Protein AF-A0A8H7RZM9-F1 (afdb_monomer)

Sequence (183 aa):
MNFEISNQVVDTVFKVLIDGSKQDYIGEKISQLEHSLQAAAQALETSKVFLFYYDYYLYNNVGVTGHERIGAEYLRKLGFSNKVAQLVESHVPVKRYLTGKDHSYYESLSGASKLSLKYQGGPFTSEQVKEFEEDPLFELKVQVRKWDDAAKVVGLEVPDLESYRQMAVNHLMKQDKVATALA

Solvent-accessible surface area (backbone atoms only — not comparable to full-atom values): 10134 Å² total; per-residue (Å²): 89,54,72,68,60,24,43,55,50,48,51,56,54,49,51,55,40,58,59,27,52,81,35,68,36,89,88,45,90,40,26,39,30,57,29,24,32,42,22,25,46,58,29,49,80,74,71,66,47,85,46,71,70,65,87,78,90,80,72,103,50,93,69,59,82,59,48,37,53,52,45,17,51,51,38,43,75,71,45,43,52,71,69,54,19,50,46,51,31,30,54,60,61,39,52,20,36,47,31,42,76,32,65,68,55,47,68,71,45,50,73,69,54,56,55,38,35,58,76,69,67,37,52,32,51,78,67,53,41,53,60,50,65,69,41,95,55,36,68,58,34,48,50,53,42,53,32,50,73,63,26,73,64,72,88,66,87,59,68,57,75,74,77,46,45,66,58,55,30,53,50,31,37,48,42,35,56,52,55,61,74,76,107

Structure (mmCIF, N/CA/C/O backbone):
data_AF-A0A8H7RZM9-F1
#
_entry.id   AF-A0A8H7RZM9-F1
#
loop_
_atom_site.group_PDB
_atom_site.id
_atom_site.type_symbol
_atom_site.label_atom_id
_atom_site.label_alt_id
_atom_site.label_comp_id
_atom_site.label_asym_id
_atom_site.label_entity_id
_atom_site.label_seq_id
_atom_site.pdbx_PDB_ins_code
_atom_site.Cartn_x
_atom_site.Cartn_y
_atom_site.Cartn_z
_atom_site.occupancy
_atom_site.B_iso_or_equiv
_atom_site.auth_seq_id
_atom_site.auth_comp_id
_atom_site.auth_asym_id
_atom_site.auth_atom_id
_atom_site.pdbx_PDB_model_num
ATOM 1 N N . MET A 1 1 ? -3.552 9.436 21.140 1.00 82.94 1 MET A N 1
ATOM 2 C CA . MET A 1 1 ? -4.880 9.100 20.631 1.00 82.94 1 MET A CA 1
ATOM 3 C C . MET A 1 1 ? -5.443 8.013 21.520 1.00 82.94 1 MET A C 1
ATOM 5 O O . MET A 1 1 ? -4.795 7.005 21.794 1.00 82.94 1 MET A O 1
ATOM 9 N N . ASN A 1 2 ? -6.619 8.278 22.077 1.00 88.94 2 ASN A N 1
ATOM 10 C CA . ASN A 1 2 ? -7.379 7.277 22.816 1.00 88.94 2 ASN A CA 1
ATOM 11 C C . ASN A 1 2 ? -8.185 6.413 21.823 1.00 88.94 2 ASN A C 1
ATOM 13 O O . ASN A 1 2 ? -8.139 6.638 20.609 1.00 88.94 2 ASN A O 1
ATOM 17 N N . PHE A 1 3 ? -8.906 5.416 22.334 1.00 91.69 3 PHE A N 1
ATOM 18 C CA . PHE A 1 3 ? -9.708 4.508 21.510 1.00 91.69 3 PHE A CA 1
ATOM 19 C C . PHE A 1 3 ? -10.767 5.244 20.673 1.00 91.69 3 PHE A C 1
ATOM 21 O O . PHE A 1 3 ? -10.941 4.925 19.501 1.00 91.69 3 PHE A O 1
ATOM 28 N N . GLU A 1 4 ? -11.439 6.245 21.241 1.00 94.19 4 GLU A N 1
ATOM 29 C CA . GLU A 1 4 ? -12.512 6.987 20.568 1.00 94.19 4 GLU A CA 1
ATOM 30 C C . GLU A 1 4 ? -11.996 7.789 19.366 1.00 94.19 4 GLU A C 1
ATOM 32 O O . GLU A 1 4 ? -12.488 7.612 18.254 1.00 94.19 4 GLU A O 1
ATOM 37 N N . ILE A 1 5 ? -10.936 8.584 19.551 1.00 93.38 5 ILE A N 1
ATOM 38 C CA . ILE A 1 5 ? -10.330 9.358 18.457 1.00 93.38 5 ILE A CA 1
ATOM 39 C C . ILE A 1 5 ? -9.755 8.411 17.391 1.0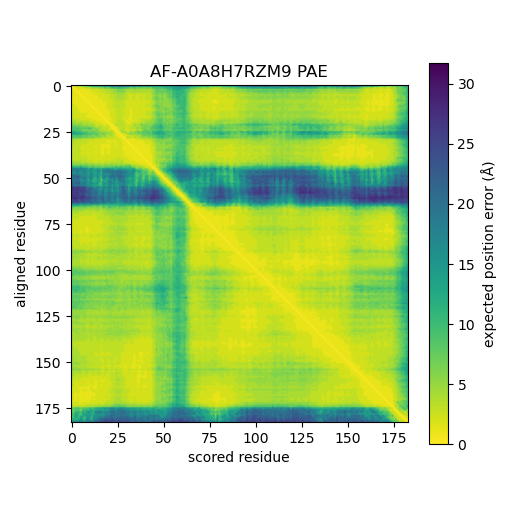0 93.38 5 ILE A C 1
ATOM 41 O O . ILE A 1 5 ? -9.903 8.657 16.197 1.00 93.38 5 ILE A O 1
ATOM 45 N N . SER A 1 6 ? -9.157 7.287 17.805 1.00 92.56 6 SER A N 1
ATOM 46 C CA . SER A 1 6 ? -8.625 6.294 16.861 1.00 92.56 6 SER A CA 1
ATOM 47 C C . SER A 1 6 ? -9.730 5.680 16.001 1.00 92.56 6 SER A C 1
ATOM 49 O O . SER A 1 6 ? -9.526 5.473 14.809 1.00 92.56 6 SER A O 1
ATOM 51 N N . ASN A 1 7 ? -10.914 5.429 16.568 1.00 94.00 7 ASN A N 1
ATOM 52 C CA . ASN A 1 7 ? -12.064 4.960 15.792 1.00 94.00 7 ASN A CA 1
ATOM 53 C C . ASN A 1 7 ? -12.553 6.011 14.796 1.00 94.00 7 ASN A C 1
ATOM 55 O O . ASN A 1 7 ? -12.775 5.665 13.643 1.00 94.00 7 ASN A O 1
ATOM 59 N N . GLN A 1 8 ? -12.636 7.284 15.189 1.00 94.38 8 GLN A N 1
ATOM 60 C CA . GLN A 1 8 ? -13.038 8.367 14.280 1.00 94.38 8 GLN A CA 1
ATOM 61 C C . GLN A 1 8 ? -12.069 8.528 13.096 1.00 94.38 8 GLN A C 1
ATOM 63 O O . GLN A 1 8 ? -12.485 8.774 11.959 1.00 94.38 8 GLN A O 1
ATOM 68 N N . VAL A 1 9 ? -10.765 8.358 13.338 1.00 90.94 9 VAL A N 1
ATOM 69 C CA . VAL A 1 9 ? -9.759 8.325 12.266 1.00 90.94 9 VAL A CA 1
ATOM 70 C C . VAL A 1 9 ? -9.998 7.135 11.338 1.00 90.94 9 VAL A C 1
ATOM 72 O O . VAL A 1 9 ? -9.983 7.302 10.118 1.00 90.94 9 VAL A O 1
ATOM 75 N N . VAL A 1 10 ? -10.261 5.946 11.888 1.00 90.81 10 VAL A N 1
ATOM 76 C CA . VAL A 1 10 ? -10.574 4.758 11.082 1.00 90.81 10 VAL A CA 1
ATOM 77 C C . VAL A 1 10 ? -11.854 4.950 10.271 1.00 90.81 10 VAL A C 1
ATOM 79 O O . VAL A 1 10 ? -11.846 4.637 9.085 1.00 90.81 10 VAL A O 1
ATOM 82 N N . ASP A 1 11 ? -12.901 5.549 10.839 1.00 92.06 11 ASP A N 1
ATOM 83 C CA . ASP A 1 11 ? -14.138 5.875 10.117 1.00 92.06 11 ASP A CA 1
ATOM 84 C C . ASP A 1 11 ? -13.876 6.815 8.940 1.00 92.06 11 ASP A C 1
ATOM 86 O O . ASP A 1 11 ? -14.432 6.638 7.857 1.00 92.06 11 ASP A O 1
ATOM 90 N N . THR A 1 12 ? -12.986 7.793 9.128 1.00 89.50 12 THR A N 1
ATOM 91 C CA . THR A 1 12 ? -12.587 8.719 8.062 1.00 89.50 12 THR A CA 1
ATOM 92 C C . THR A 1 12 ? -11.918 7.972 6.909 1.00 89.50 12 THR A C 1
ATOM 94 O O . THR A 1 12 ? -12.273 8.188 5.752 1.00 89.50 12 THR A O 1
ATOM 97 N N . VAL A 1 13 ? -10.993 7.057 7.212 1.00 85.94 13 VAL A N 1
ATOM 98 C CA . VAL A 1 13 ? -10.309 6.238 6.198 1.00 85.94 13 VAL A CA 1
ATOM 99 C C . VAL A 1 13 ? -11.286 5.276 5.514 1.00 85.94 13 VAL A C 1
ATOM 101 O O . VAL A 1 13 ? -11.316 5.202 4.286 1.00 85.94 13 VAL A O 1
ATOM 104 N N . PHE A 1 14 ? -12.125 4.578 6.283 1.00 89.69 14 PHE A N 1
ATOM 105 C CA . PHE A 1 14 ? -13.117 3.631 5.764 1.00 89.69 14 PHE A CA 1
ATOM 106 C C . PHE A 1 14 ? -14.135 4.310 4.863 1.00 89.69 14 PHE A C 1
ATOM 108 O O . PHE A 1 14 ? -14.473 3.761 3.820 1.00 89.69 14 PHE A O 1
ATOM 115 N N . LYS A 1 15 ? -14.581 5.519 5.209 1.00 88.56 15 LYS A N 1
ATOM 116 C CA . LYS A 1 15 ? -15.501 6.282 4.367 1.00 88.56 15 LYS A CA 1
ATOM 117 C C . LYS A 1 15 ? -14.942 6.493 2.963 1.00 88.56 15 LYS A C 1
ATOM 119 O O . LYS A 1 15 ? -15.669 6.294 1.996 1.00 88.56 15 LYS A O 1
ATOM 124 N N . VAL A 1 16 ? -13.659 6.836 2.844 1.00 81.94 16 VAL A N 1
ATOM 125 C CA . VAL A 1 16 ? -13.043 7.025 1.525 1.00 81.94 16 VAL A CA 1
ATOM 126 C C . VAL A 1 16 ? -13.006 5.720 0.729 1.00 81.94 16 VAL A C 1
ATOM 128 O O . VAL A 1 16 ? -13.305 5.707 -0.461 1.00 81.94 16 VAL A O 1
ATOM 131 N N . LEU A 1 17 ? -12.700 4.604 1.385 1.00 83.56 17 LEU A N 1
ATOM 132 C CA . LEU A 1 17 ? -12.650 3.295 0.730 1.00 83.56 17 LEU A CA 1
ATOM 133 C C . LEU A 1 17 ? -14.031 2.817 0.299 1.00 83.56 17 LEU A C 1
ATOM 135 O O . LEU A 1 17 ? -14.189 2.280 -0.793 1.00 83.56 17 LEU A O 1
ATOM 139 N N . ILE A 1 18 ? -15.042 3.072 1.128 1.00 89.00 18 ILE A N 1
ATOM 140 C CA . ILE A 1 18 ? -16.443 2.832 0.790 1.00 89.00 18 ILE A CA 1
ATOM 141 C C . ILE A 1 18 ? -16.842 3.681 -0.417 1.00 89.00 18 ILE A C 1
ATOM 143 O O . ILE A 1 18 ? -17.508 3.172 -1.313 1.00 89.00 18 ILE A O 1
ATOM 147 N N . ASP A 1 19 ? -16.419 4.942 -0.508 1.00 85.12 19 ASP A N 1
ATOM 148 C CA . ASP A 1 19 ? -16.680 5.759 -1.698 1.00 85.12 19 ASP A CA 1
ATOM 149 C C . ASP A 1 19 ? -15.978 5.206 -2.954 1.00 85.12 19 ASP A C 1
ATOM 151 O O . ASP A 1 19 ? -16.558 5.247 -4.042 1.00 85.12 19 ASP A O 1
ATOM 155 N N . GLY A 1 20 ? -14.807 4.579 -2.798 1.00 79.94 20 GLY A N 1
ATOM 156 C CA . GLY A 1 20 ? -14.113 3.824 -3.850 1.00 79.94 20 GLY A CA 1
ATOM 157 C C . GLY A 1 20 ? -14.867 2.589 -4.371 1.00 79.94 20 GLY A C 1
ATOM 158 O O . GLY A 1 20 ? -14.580 2.126 -5.473 1.00 79.94 20 GLY A O 1
ATOM 159 N N . SER A 1 21 ? -15.877 2.077 -3.655 1.00 86.12 21 SER A N 1
ATOM 160 C CA . SER A 1 21 ? -16.728 0.972 -4.149 1.00 86.12 21 SER A CA 1
ATOM 161 C C . SER A 1 21 ? -17.572 1.349 -5.370 1.00 86.12 21 SER A C 1
ATOM 163 O O . SER A 1 21 ? -18.007 0.483 -6.122 1.00 86.12 21 SER A O 1
ATOM 165 N N . LYS A 1 22 ? -17.807 2.650 -5.578 1.00 84.38 22 LYS A N 1
ATOM 166 C CA . LYS A 1 22 ? -18.639 3.180 -6.669 1.00 84.38 22 LYS A CA 1
ATOM 167 C C . LYS A 1 22 ? -17.846 3.424 -7.952 1.00 84.38 22 LYS A C 1
ATOM 169 O O . LYS A 1 22 ? -18.397 3.977 -8.902 1.00 84.38 22 LYS A O 1
ATOM 174 N N . GLN A 1 23 ? -16.556 3.099 -7.957 1.00 78.12 23 GLN A N 1
ATOM 175 C CA . GLN A 1 23 ? -15.651 3.397 -9.054 1.00 78.12 23 GLN A CA 1
ATOM 176 C C . GLN A 1 23 ? -14.917 2.149 -9.512 1.00 78.12 23 GLN A C 1
ATOM 178 O O . GLN A 1 23 ? -14.386 1.400 -8.690 1.00 78.12 23 GLN A O 1
ATOM 183 N N . ASP A 1 24 ? -14.821 1.995 -10.828 1.00 77.38 24 ASP A N 1
ATOM 184 C CA . ASP A 1 24 ? -13.986 0.973 -11.443 1.00 77.38 24 ASP A CA 1
ATOM 185 C C . ASP A 1 24 ? -12.515 1.200 -11.081 1.00 77.38 24 ASP A C 1
ATOM 187 O O . ASP A 1 24 ? -12.008 2.331 -11.055 1.00 77.38 24 ASP A O 1
ATOM 191 N N . TYR A 1 25 ? -11.796 0.108 -10.851 1.00 74.62 25 TYR A N 1
ATOM 192 C CA . TYR A 1 25 ? -10.354 0.140 -10.697 1.00 74.62 25 TYR A CA 1
ATOM 193 C C . TYR A 1 25 ? -9.687 0.147 -12.082 1.00 74.62 25 TYR A C 1
ATOM 195 O O . TYR A 1 25 ? -9.396 -0.894 -12.654 1.00 74.62 25 TYR A O 1
ATOM 203 N N . ILE A 1 26 ? -9.489 1.343 -12.650 1.00 69.50 26 ILE A N 1
ATOM 204 C CA . ILE A 1 26 ? -8.660 1.633 -13.845 1.00 69.50 26 ILE A CA 1
ATOM 205 C C . ILE A 1 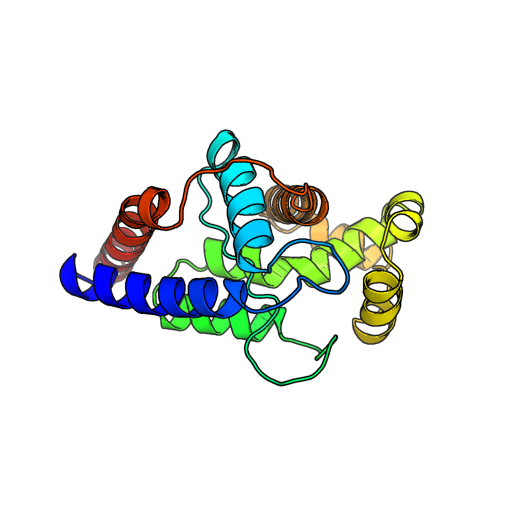26 ? -8.789 0.581 -14.973 1.00 69.50 26 ILE A C 1
ATOM 207 O O . ILE A 1 26 ? -7.805 0.012 -15.449 1.00 69.50 26 ILE A O 1
ATOM 211 N N . GLY A 1 27 ? -10.017 0.329 -15.430 1.00 69.75 27 GLY A N 1
ATOM 212 C CA . GLY A 1 27 ? -10.294 -0.583 -16.549 1.00 69.75 27 GLY A CA 1
ATOM 213 C C . GLY A 1 27 ? -10.311 -2.076 -16.196 1.00 69.75 27 GLY A C 1
ATOM 214 O O . GLY A 1 27 ? -10.557 -2.895 -17.081 1.00 69.75 27 GLY A O 1
ATOM 215 N N . GLU A 1 28 ? -10.097 -2.432 -14.930 1.00 76.12 28 GLU A N 1
ATOM 216 C CA . GLU A 1 28 ? -10.337 -3.772 -14.399 1.00 76.12 28 GLU A CA 1
ATOM 217 C C . GLU A 1 28 ? -11.812 -3.927 -13.986 1.00 76.12 28 GLU A C 1
ATOM 219 O O . GLU A 1 28 ? -12.484 -2.964 -13.620 1.00 76.12 28 GLU A O 1
ATOM 224 N N . LYS A 1 29 ? -12.330 -5.160 -14.014 1.00 87.00 29 LYS A N 1
ATOM 225 C CA . LYS A 1 29 ? -13.736 -5.477 -13.681 1.00 87.00 29 LYS A CA 1
ATOM 226 C C . LYS A 1 29 ? -13.989 -5.629 -12.175 1.00 87.00 29 LYS A C 1
ATOM 228 O O . LYS A 1 29 ? -14.771 -6.487 -11.770 1.00 87.00 29 LYS A O 1
ATOM 233 N N . ILE A 1 30 ? -13.292 -4.843 -11.367 1.00 87.44 30 ILE A N 1
ATOM 234 C CA . ILE A 1 30 ? -13.473 -4.767 -9.918 1.00 87.44 30 ILE A CA 1
ATOM 235 C C . ILE A 1 30 ? -13.449 -3.302 -9.491 1.00 87.44 30 ILE A C 1
ATOM 237 O O . ILE A 1 30 ? -12.853 -2.455 -10.158 1.00 87.44 30 ILE A O 1
ATOM 241 N N . SER A 1 31 ? -14.087 -3.003 -8.371 1.00 89.75 31 SER A N 1
ATOM 242 C CA . SER A 1 31 ? -14.044 -1.691 -7.741 1.00 89.75 31 SER A CA 1
ATOM 243 C C . SER A 1 31 ? -12.711 -1.439 -7.033 1.00 89.75 31 SER A C 1
ATOM 245 O O . SER A 1 31 ? -11.961 -2.362 -6.702 1.00 89.75 31 SER A O 1
ATOM 247 N N . GLN A 1 32 ? -12.426 -0.173 -6.728 1.00 83.50 32 GLN A N 1
ATOM 248 C CA . GLN A 1 32 ? -11.239 0.184 -5.940 1.00 83.50 32 GLN A CA 1
ATOM 249 C C . GLN A 1 32 ? -11.283 -0.389 -4.519 1.00 83.50 32 GLN A C 1
ATOM 251 O O . GLN A 1 32 ? -10.238 -0.708 -3.944 1.00 83.50 32 GLN A O 1
ATOM 256 N N . LEU A 1 33 ? -12.487 -0.539 -3.954 1.00 88.19 33 LEU A N 1
ATOM 257 C CA . LEU A 1 33 ? -12.665 -1.176 -2.653 1.00 88.19 33 LEU A CA 1
ATOM 258 C C . LEU A 1 33 ? -12.292 -2.660 -2.715 1.00 88.19 33 LEU A C 1
ATOM 260 O O . LEU A 1 33 ? -11.512 -3.116 -1.885 1.00 88.19 33 LEU A O 1
ATOM 264 N N . GLU A 1 34 ? -12.805 -3.397 -3.704 1.00 90.56 34 GLU A N 1
ATOM 265 C CA . GLU A 1 34 ? -12.473 -4.816 -3.890 1.00 90.56 34 GLU A CA 1
ATOM 266 C C . GLU A 1 34 ? -10.970 -5.008 -4.078 1.00 90.56 34 GLU A C 1
ATOM 268 O O . GLU A 1 34 ? -10.369 -5.836 -3.399 1.00 90.56 34 GLU A O 1
ATOM 273 N N . HIS A 1 35 ? -10.347 -4.187 -4.922 1.00 88.19 35 HIS A N 1
ATOM 274 C CA . HIS A 1 35 ? -8.901 -4.190 -5.112 1.00 88.19 35 HIS A CA 1
ATOM 275 C C . HIS A 1 35 ? -8.149 -3.981 -3.784 1.00 88.19 35 HIS A C 1
ATOM 277 O O . HIS A 1 35 ? -7.286 -4.776 -3.405 1.00 88.19 35 HIS A O 1
ATOM 283 N N . SER A 1 36 ? -8.529 -2.951 -3.022 1.00 86.75 36 SER A N 1
ATOM 284 C CA . SER A 1 36 ? -7.901 -2.638 -1.735 1.00 86.75 36 SER A CA 1
ATOM 285 C C . SER A 1 36 ? -8.044 -3.780 -0.724 1.00 86.75 36 SER A C 1
ATOM 287 O O . SER A 1 36 ? -7.078 -4.123 -0.044 1.00 86.75 36 SER A O 1
ATOM 289 N N . LEU A 1 37 ? -9.228 -4.396 -0.637 1.00 90.06 37 LEU A N 1
ATOM 290 C CA . LEU A 1 37 ? -9.485 -5.517 0.270 1.00 90.06 37 LEU A CA 1
ATOM 291 C C . LEU A 1 37 ? -8.712 -6.774 -0.145 1.00 90.06 37 LEU A C 1
ATOM 293 O O . LEU A 1 37 ? -8.161 -7.460 0.713 1.00 90.06 37 LEU A O 1
ATOM 297 N N . GLN A 1 38 ? -8.591 -7.052 -1.445 1.00 91.31 38 GLN A N 1
ATOM 298 C CA . GLN A 1 38 ? -7.792 -8.174 -1.944 1.00 91.31 38 GLN A CA 1
ATOM 299 C C . GLN A 1 38 ? -6.299 -8.006 -1.649 1.00 91.31 38 GLN A C 1
ATOM 301 O O . GLN A 1 38 ? -5.637 -8.966 -1.244 1.00 91.31 38 GLN A O 1
ATOM 306 N N . ALA A 1 39 ? -5.759 -6.794 -1.798 1.00 88.12 39 ALA A N 1
ATOM 307 C CA . ALA A 1 39 ? -4.377 -6.505 -1.425 1.00 88.12 39 ALA A CA 1
ATOM 308 C C . ALA A 1 39 ? -4.175 -6.617 0.099 1.00 88.12 39 ALA A C 1
ATOM 310 O O . ALA A 1 39 ? -3.205 -7.225 0.561 1.00 88.12 39 ALA A O 1
ATOM 311 N N . ALA A 1 40 ? -5.114 -6.086 0.890 1.00 87.38 40 ALA A N 1
ATOM 312 C CA . ALA A 1 40 ? -5.076 -6.160 2.348 1.00 87.38 40 ALA A CA 1
ATOM 313 C C . ALA A 1 40 ? -5.176 -7.603 2.869 1.00 87.38 40 ALA A C 1
ATOM 315 O O . ALA A 1 40 ? -4.497 -7.951 3.836 1.00 87.38 40 ALA A O 1
ATOM 316 N N . ALA A 1 41 ? -5.980 -8.460 2.235 1.00 89.12 41 ALA A N 1
ATOM 317 C CA . ALA A 1 41 ? -6.087 -9.876 2.575 1.00 89.12 41 ALA A CA 1
ATOM 318 C C . ALA A 1 41 ? -4.744 -10.600 2.401 1.00 89.12 41 ALA A C 1
ATOM 320 O O . ALA A 1 41 ? -4.264 -11.237 3.338 1.00 89.12 41 ALA A O 1
ATOM 321 N N . GLN A 1 42 ? -4.068 -10.401 1.267 1.00 87.62 42 GLN A N 1
ATOM 322 C CA . GLN A 1 42 ? -2.743 -10.986 1.024 1.00 87.62 42 GLN A CA 1
ATOM 323 C C . GLN A 1 42 ? -1.672 -10.451 1.995 1.00 87.62 42 GLN A C 1
ATOM 325 O O . GLN A 1 42 ? -0.783 -11.185 2.442 1.00 87.62 42 GLN A O 1
ATOM 330 N N . ALA A 1 43 ? -1.761 -9.171 2.368 1.00 83.69 43 ALA A N 1
ATOM 331 C CA . ALA A 1 43 ? -0.856 -8.569 3.344 1.00 83.69 43 ALA A CA 1
ATOM 332 C C . ALA A 1 43 ? -1.092 -9.105 4.767 1.00 83.69 43 ALA A C 1
ATOM 334 O O . ALA A 1 43 ? -0.144 -9.246 5.550 1.00 83.69 43 ALA A O 1
ATOM 335 N N . LEU A 1 44 ? -2.344 -9.413 5.118 1.00 80.25 44 LEU A N 1
ATOM 336 C CA . LEU A 1 44 ? -2.730 -9.912 6.436 1.00 80.25 44 LEU A CA 1
ATOM 337 C C . LEU A 1 44 ? -2.131 -11.293 6.720 1.00 80.25 44 LEU A C 1
ATOM 339 O O . LEU A 1 44 ? -1.634 -11.522 7.824 1.00 80.25 44 LEU A O 1
ATOM 343 N N . GLU A 1 45 ? -2.125 -12.171 5.718 1.00 70.50 45 GLU A N 1
ATOM 344 C CA . GLU A 1 45 ? -1.570 -13.528 5.811 1.00 70.50 45 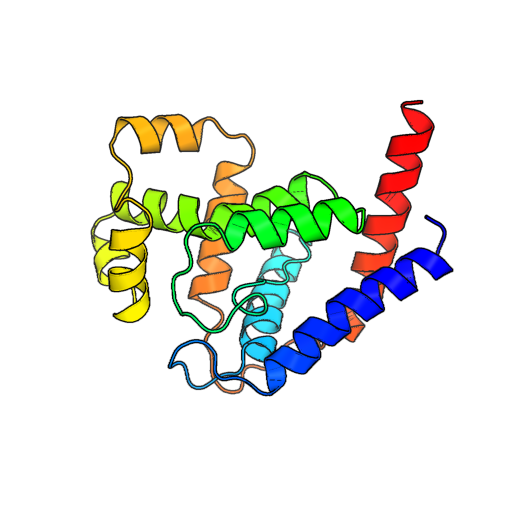GLU A CA 1
ATOM 345 C C . GLU A 1 45 ? -0.052 -13.546 6.044 1.00 70.50 45 GLU A C 1
ATOM 347 O O . GLU A 1 45 ? 0.485 -14.480 6.635 1.00 70.50 45 GLU A O 1
ATOM 352 N N . THR A 1 46 ? 0.650 -12.500 5.612 1.00 62.59 46 THR A N 1
ATOM 353 C CA . THR A 1 46 ? 2.115 -12.501 5.491 1.00 62.59 46 THR A CA 1
ATOM 354 C C . THR A 1 46 ? 2.818 -11.532 6.439 1.00 62.59 46 THR A C 1
ATOM 356 O O . THR A 1 46 ? 3.868 -11.853 6.990 1.00 62.59 46 THR A O 1
ATOM 359 N N . SER A 1 47 ? 2.271 -10.331 6.638 1.00 57.97 47 SER A N 1
ATOM 360 C CA . SER A 1 47 ? 2.998 -9.219 7.267 1.00 57.97 47 SER A CA 1
ATOM 361 C C . SER A 1 47 ? 2.161 -8.365 8.220 1.00 57.97 47 SER A C 1
ATOM 363 O O . SER A 1 47 ? 2.722 -7.534 8.940 1.00 57.97 47 SER A O 1
ATOM 365 N N . LYS A 1 48 ? 0.835 -8.580 8.266 1.00 53.81 48 LYS A N 1
ATOM 366 C CA . LYS A 1 48 ? -0.125 -7.817 9.090 1.00 53.81 48 LYS A CA 1
ATOM 367 C C . LYS A 1 48 ? -0.017 -6.306 8.872 1.00 53.81 48 LYS A C 1
ATOM 369 O O . LYS A 1 48 ? -0.212 -5.520 9.802 1.00 53.81 48 LYS A O 1
ATOM 374 N N . VAL A 1 49 ? 0.348 -5.894 7.660 1.00 52.75 49 VAL A N 1
ATOM 375 C CA . VAL A 1 49 ? 0.385 -4.483 7.297 1.00 52.75 49 VAL A CA 1
ATOM 376 C C . VAL A 1 49 ? -0.974 -4.095 6.744 1.00 52.75 49 VAL A C 1
ATOM 378 O O . VAL A 1 49 ? -1.478 -4.689 5.798 1.00 52.75 49 VAL A O 1
ATOM 381 N N . PHE A 1 50 ? -1.549 -3.072 7.357 1.00 51.38 50 PHE A N 1
ATOM 382 C CA . PHE A 1 50 ? -2.771 -2.442 6.901 1.00 51.38 50 PHE A CA 1
ATOM 383 C C . PHE A 1 50 ? -2.463 -1.604 5.660 1.00 51.38 50 PHE A C 1
ATOM 385 O O . PHE A 1 50 ? -1.829 -0.551 5.753 1.00 51.38 50 PHE A O 1
ATOM 392 N N . LEU A 1 51 ? -2.855 -2.118 4.500 1.00 52.09 51 LEU A N 1
ATOM 393 C CA . LEU A 1 51 ? -2.677 -1.462 3.216 1.00 52.09 51 LEU A CA 1
ATOM 394 C C . LEU A 1 51 ? -4.036 -1.108 2.661 1.00 52.09 51 LEU A C 1
ATOM 396 O O . LEU A 1 51 ? -4.739 -1.949 2.117 1.00 52.09 51 LEU A O 1
ATOM 400 N N . PHE A 1 52 ? -4.367 0.166 2.774 1.00 55.06 52 PHE A N 1
ATOM 401 C CA . PHE A 1 52 ? -5.309 0.750 1.851 1.00 55.06 52 PHE A CA 1
ATOM 402 C C . PHE A 1 52 ? -4.512 1.474 0.791 1.00 55.06 52 PHE A C 1
ATOM 404 O O . PHE A 1 52 ? -3.846 2.476 1.062 1.00 55.06 52 PHE A O 1
ATOM 411 N N . TYR A 1 53 ? -4.533 0.894 -0.403 1.00 50.47 53 TYR A N 1
ATOM 412 C CA . TYR A 1 53 ? -4.034 1.558 -1.584 1.00 50.47 53 TYR A CA 1
ATOM 413 C C . TYR A 1 53 ? -4.962 2.724 -1.886 1.00 50.47 53 TYR A C 1
ATOM 415 O O . TYR A 1 53 ? -6.125 2.561 -2.241 1.00 50.47 53 TYR A O 1
ATOM 423 N N . TYR A 1 54 ? -4.438 3.923 -1.678 1.00 46.44 54 TYR A N 1
ATOM 424 C CA . TYR A 1 54 ? -5.118 5.157 -2.017 1.00 46.44 54 TYR A CA 1
ATOM 425 C C . TYR A 1 54 ? -4.680 5.557 -3.428 1.00 46.44 54 TYR A C 1
ATOM 427 O O . TYR A 1 54 ? -3.819 6.418 -3.584 1.00 46.44 54 TYR A O 1
ATOM 435 N N . ASP A 1 55 ? -5.205 4.883 -4.454 1.00 50.47 55 ASP A N 1
ATOM 436 C CA . ASP A 1 55 ? -4.872 5.216 -5.852 1.00 50.47 55 ASP A CA 1
ATOM 437 C C . ASP A 1 55 ? -5.776 6.342 -6.396 1.00 50.47 55 ASP A C 1
ATOM 439 O O . ASP A 1 55 ? -5.400 7.099 -7.287 1.00 50.47 55 ASP A O 1
ATOM 443 N N . TYR A 1 56 ? -6.962 6.562 -5.817 1.00 43.56 56 TYR A N 1
ATOM 444 C CA . TYR A 1 56 ? -7.860 7.570 -6.369 1.00 43.56 56 TYR A CA 1
ATOM 445 C C . TYR A 1 56 ? -8.813 8.155 -5.337 1.00 43.56 56 TYR A C 1
ATOM 447 O O . TYR A 1 56 ? -9.840 7.574 -5.035 1.00 43.56 56 TYR A O 1
ATOM 455 N N . TYR A 1 57 ? -8.482 9.340 -4.821 1.00 42.28 57 TYR A N 1
ATOM 456 C CA . TYR A 1 57 ? -9.469 10.354 -4.421 1.00 42.28 57 TYR A CA 1
ATOM 457 C C . TYR A 1 57 ? -8.784 11.678 -4.072 1.00 42.28 57 TYR A C 1
ATOM 459 O O . TYR A 1 57 ? -9.017 12.250 -3.016 1.00 42.28 57 TYR A O 1
ATOM 467 N N . LEU A 1 58 ? -7.931 12.184 -4.963 1.00 40.81 58 LEU A N 1
ATOM 468 C CA . LEU A 1 58 ? -7.604 13.609 -5.026 1.00 40.81 58 LEU A CA 1
ATOM 469 C C . LEU A 1 58 ? -7.379 13.967 -6.501 1.00 40.81 58 LEU A C 1
ATOM 471 O O . LEU A 1 58 ? -6.281 13.819 -7.019 1.00 40.81 58 LEU A O 1
ATOM 475 N N . TYR A 1 59 ? -8.444 14.458 -7.140 1.00 37.66 59 TYR A N 1
ATOM 476 C CA . TYR A 1 59 ? -8.490 15.047 -8.488 1.00 37.66 59 TYR A CA 1
ATOM 477 C C . TYR A 1 59 ? -8.473 14.073 -9.677 1.00 37.66 59 TYR A C 1
ATOM 479 O O . TYR A 1 59 ? -7.409 13.708 -10.147 1.00 37.66 59 TYR A O 1
ATOM 487 N N . ASN A 1 60 ? -9.666 13.743 -10.195 1.00 39.75 60 ASN A N 1
ATOM 488 C CA . ASN A 1 60 ? -10.117 13.674 -11.607 1.00 39.75 60 ASN A CA 1
ATOM 489 C C . ASN A 1 60 ? -9.128 13.470 -12.785 1.00 39.75 60 ASN A C 1
ATOM 491 O O . ASN A 1 60 ? -9.477 13.800 -13.914 1.00 39.75 60 ASN A O 1
ATOM 495 N N . ASN A 1 61 ? -7.930 12.930 -12.603 1.00 41.59 61 ASN A N 1
ATOM 496 C CA . ASN A 1 61 ? -6.989 12.671 -13.682 1.00 41.59 61 ASN A CA 1
ATOM 497 C C . ASN A 1 61 ? -6.144 11.448 -13.349 1.00 41.59 61 ASN A C 1
ATOM 499 O O . ASN A 1 61 ? -5.369 11.419 -12.397 1.00 41.59 61 ASN A O 1
ATOM 503 N N . VAL A 1 62 ? -6.282 10.431 -14.185 1.00 41.38 62 VAL A N 1
ATOM 504 C CA . VAL A 1 62 ? -5.389 9.279 -14.221 1.00 41.38 62 VAL A CA 1
ATOM 505 C C . VAL A 1 62 ? -3.944 9.788 -14.355 1.00 41.38 62 VAL A C 1
ATOM 507 O O . VAL A 1 62 ? -3.648 10.556 -15.270 1.00 41.38 62 VAL A O 1
ATOM 510 N N . GLY A 1 63 ? -3.038 9.379 -13.461 1.00 50.75 63 GLY A N 1
ATOM 511 C CA . GLY A 1 63 ? -1.603 9.659 -13.604 1.00 50.75 63 GLY A CA 1
ATOM 512 C C . GLY A 1 63 ? -1.104 11.018 -13.095 1.00 50.75 63 GLY A C 1
ATOM 513 O O . GLY A 1 63 ? -0.055 11.467 -13.557 1.00 50.75 63 GLY A O 1
ATOM 514 N N . VAL A 1 64 ? -1.789 11.666 -12.145 1.00 54.22 64 VAL A N 1
ATOM 515 C CA . VAL A 1 64 ? -1.231 12.851 -11.464 1.00 54.22 64 VAL A CA 1
ATOM 516 C C . VAL A 1 64 ? 0.063 12.457 -10.744 1.00 54.22 64 VAL A C 1
ATOM 518 O O . VAL A 1 64 ? 0.069 11.629 -9.830 1.00 54.22 64 VAL A O 1
ATOM 521 N N . THR A 1 65 ? 1.179 13.040 -11.173 1.00 57.44 65 THR A N 1
ATOM 522 C CA . THR A 1 65 ? 2.478 12.919 -10.509 1.00 57.44 65 THR A CA 1
ATOM 523 C C . THR A 1 65 ? 2.339 13.277 -9.027 1.00 57.44 65 THR A C 1
ATOM 525 O O . THR A 1 65 ? 1.926 14.390 -8.707 1.00 57.44 65 THR A O 1
ATOM 528 N N . GLY A 1 66 ? 2.701 12.364 -8.121 1.00 67.12 66 GLY A N 1
ATOM 529 C CA . GLY A 1 66 ? 2.765 12.638 -6.684 1.00 67.12 66 GLY A CA 1
ATOM 530 C C . GLY A 1 66 ? 1.568 12.181 -5.845 1.00 67.12 66 GLY A C 1
ATOM 531 O O . GLY A 1 66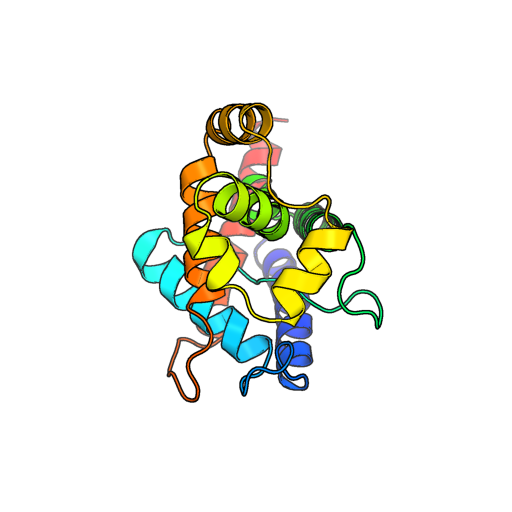 ? 1.574 12.448 -4.644 1.00 67.12 66 GLY A O 1
ATOM 532 N N . HIS A 1 67 ? 0.559 11.500 -6.403 1.00 72.62 67 HIS A N 1
ATOM 533 C CA . HIS A 1 67 ? -0.562 10.954 -5.612 1.00 72.62 67 HIS A CA 1
ATOM 534 C C . HIS A 1 67 ? -0.086 9.994 -4.511 1.00 72.62 67 HIS A C 1
ATOM 536 O O . HIS A 1 67 ? -0.614 10.021 -3.399 1.00 72.62 67 HIS A O 1
ATOM 542 N N . GLU A 1 68 ? 0.977 9.234 -4.775 1.00 74.88 68 GLU A N 1
ATOM 543 C CA . GLU A 1 68 ? 1.626 8.359 -3.806 1.00 74.88 68 GLU A CA 1
ATOM 544 C C . GLU A 1 68 ? 2.115 9.126 -2.570 1.00 74.88 68 GLU A C 1
ATOM 546 O O . GLU A 1 68 ? 1.953 8.668 -1.436 1.00 74.88 68 GLU A O 1
ATOM 551 N N . ARG A 1 69 ? 2.628 10.347 -2.773 1.00 82.44 69 ARG A N 1
ATOM 552 C CA . ARG A 1 69 ? 3.091 11.227 -1.694 1.00 82.44 69 ARG A CA 1
ATOM 553 C C . ARG A 1 69 ? 1.928 11.829 -0.934 1.00 82.44 69 ARG A C 1
ATOM 555 O O . ARG A 1 69 ? 1.960 11.865 0.292 1.00 82.44 69 ARG A O 1
ATOM 562 N N . ILE A 1 70 ? 0.889 12.268 -1.643 1.00 80.94 70 ILE A N 1
ATOM 563 C CA . ILE A 1 70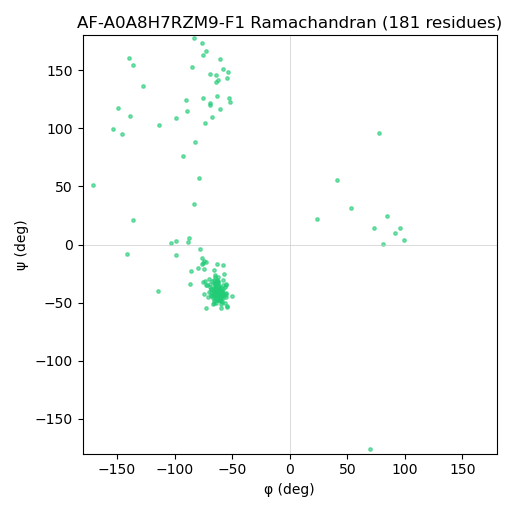 ? -0.266 12.899 -1.005 1.00 80.94 70 ILE A CA 1
ATOM 564 C C . ILE A 1 70 ? -1.002 11.896 -0.106 1.00 80.94 70 ILE A C 1
ATOM 566 O O . ILE A 1 70 ? -1.334 12.229 1.033 1.00 80.94 70 ILE A O 1
ATOM 570 N N . GLY A 1 71 ? -1.198 10.657 -0.571 1.00 77.50 71 GLY A N 1
ATOM 571 C CA . GLY A 1 71 ? -1.777 9.587 0.244 1.00 77.50 71 GLY A CA 1
ATOM 572 C C . GLY A 1 71 ? -0.936 9.292 1.489 1.00 77.50 71 GLY A C 1
ATOM 573 O O . GLY A 1 71 ? -1.461 9.219 2.602 1.00 77.50 71 GLY A O 1
ATOM 574 N N . ALA A 1 72 ? 0.387 9.211 1.335 1.00 84.31 72 ALA A N 1
ATOM 575 C CA . ALA A 1 72 ? 1.303 9.001 2.452 1.00 84.31 72 ALA A CA 1
ATOM 576 C C . ALA A 1 72 ? 1.277 10.152 3.470 1.00 84.31 72 ALA A C 1
ATOM 578 O O . ALA A 1 72 ? 1.198 9.915 4.676 1.00 84.31 72 ALA A O 1
ATOM 579 N N . GLU A 1 73 ? 1.305 11.404 3.012 1.00 85.62 73 GLU A N 1
ATOM 580 C CA . GLU A 1 73 ? 1.188 12.583 3.874 1.00 85.62 73 GLU A CA 1
ATOM 581 C C . GLU A 1 73 ? -0.150 12.640 4.606 1.00 85.62 73 GLU A C 1
ATOM 583 O O . GLU A 1 73 ? -0.190 12.998 5.785 1.00 85.62 73 GLU A O 1
ATOM 588 N N . TYR A 1 74 ? -1.239 12.270 3.935 1.00 83.25 74 TYR A N 1
ATOM 589 C CA . TYR A 1 74 ? -2.556 12.192 4.551 1.00 83.25 74 TYR A CA 1
ATOM 590 C C . TYR A 1 74 ? -2.575 11.170 5.695 1.00 83.25 74 TYR A C 1
ATOM 592 O O . TYR A 1 74 ? -2.974 11.504 6.810 1.00 83.25 74 TYR A O 1
ATOM 600 N N . LEU A 1 75 ? -2.037 9.967 5.472 1.00 85.56 75 LEU A N 1
ATOM 601 C CA . LEU A 1 75 ? -1.924 8.939 6.512 1.00 85.56 75 LEU A CA 1
ATOM 602 C C . LEU A 1 75 ? -1.043 9.385 7.687 1.00 85.56 75 LEU A C 1
ATOM 604 O O . LEU A 1 75 ? -1.411 9.163 8.842 1.00 85.56 75 LEU A O 1
ATOM 608 N N . ARG A 1 76 ? 0.081 10.068 7.422 1.00 89.25 76 ARG A N 1
ATOM 609 C CA . ARG A 1 76 ? 0.922 10.654 8.484 1.00 89.25 76 ARG A CA 1
ATOM 610 C C . ARG A 1 76 ? 0.137 11.662 9.324 1.00 89.25 76 ARG A C 1
ATOM 612 O O . ARG A 1 76 ? 0.190 11.598 10.548 1.00 89.25 76 ARG A O 1
ATOM 619 N N . LYS A 1 77 ? -0.626 12.560 8.686 1.00 88.38 77 LYS A N 1
ATOM 620 C CA . LYS A 1 77 ? -1.466 13.562 9.376 1.00 88.38 77 LYS A CA 1
ATOM 621 C C . LYS A 1 77 ? -2.561 12.925 10.232 1.00 88.38 77 LYS A C 1
ATOM 623 O O . LYS A 1 77 ? -2.916 13.480 11.265 1.00 88.38 77 LYS A O 1
ATOM 628 N N . LEU A 1 78 ? -3.061 11.761 9.826 1.00 87.00 78 LEU A N 1
ATOM 629 C CA . LEU A 1 78 ? -4.023 10.970 10.593 1.00 87.00 78 LEU A CA 1
ATOM 630 C C . LEU A 1 78 ? -3.390 10.166 11.746 1.00 87.00 78 LEU A C 1
ATOM 632 O O . LEU A 1 78 ? -4.112 9.530 12.507 1.00 87.00 78 LEU A O 1
ATOM 636 N N . GLY A 1 79 ? -2.063 10.192 11.905 1.00 90.19 79 GLY A N 1
ATOM 637 C CA . GLY A 1 79 ? -1.359 9.520 13.001 1.00 90.19 79 GLY A CA 1
ATOM 638 C C . GLY A 1 79 ? -0.911 8.090 12.691 1.00 90.19 79 GLY A C 1
ATOM 639 O O . GLY A 1 79 ? -0.461 7.380 13.591 1.00 90.19 79 GLY A O 1
ATOM 640 N N . PHE A 1 80 ? -0.992 7.640 11.434 1.00 88.62 80 PHE A N 1
ATOM 641 C CA . PHE A 1 80 ? -0.376 6.373 11.043 1.00 88.62 80 PHE A CA 1
ATOM 642 C C . PHE A 1 80 ? 1.152 6.485 11.071 1.00 88.62 80 PHE A C 1
ATOM 644 O O . PHE A 1 80 ? 1.736 7.524 10.765 1.00 88.62 80 PHE A O 1
ATOM 651 N N . SER A 1 81 ? 1.814 5.377 11.411 1.00 90.12 81 SER A N 1
ATOM 652 C CA . SER A 1 81 ? 3.275 5.316 11.448 1.00 90.12 81 SER A CA 1
ATOM 653 C C . SER A 1 81 ? 3.927 5.673 10.109 1.00 90.12 81 SER A C 1
ATOM 655 O O . SER A 1 81 ? 3.406 5.368 9.031 1.00 90.12 81 SER A O 1
ATOM 657 N N . ASN A 1 82 ? 5.148 6.209 10.182 1.00 90.50 82 ASN A N 1
ATOM 658 C CA . ASN A 1 82 ? 5.969 6.467 8.998 1.00 90.50 82 ASN A CA 1
ATOM 659 C C . ASN A 1 82 ? 6.174 5.217 8.139 1.00 90.50 82 ASN A C 1
ATOM 661 O O . ASN A 1 82 ? 6.197 5.331 6.919 1.00 90.50 82 ASN A O 1
ATOM 665 N N . LYS A 1 83 ? 6.268 4.030 8.753 1.00 89.56 83 LYS A N 1
ATOM 666 C CA . LYS A 1 83 ? 6.366 2.765 8.017 1.00 89.56 83 LYS A CA 1
ATOM 667 C C . LYS A 1 83 ? 5.143 2.542 7.123 1.00 89.56 83 LYS A C 1
ATOM 669 O O . LYS A 1 83 ? 5.317 2.245 5.950 1.00 89.56 83 LYS A O 1
ATOM 674 N N . VAL A 1 84 ? 3.925 2.705 7.649 1.00 87.25 84 VAL A N 1
ATOM 675 C CA . VAL A 1 84 ? 2.692 2.535 6.854 1.00 87.25 84 VAL A CA 1
ATOM 676 C C . VAL A 1 84 ? 2.640 3.563 5.725 1.00 87.25 84 VAL A C 1
ATOM 678 O O . VAL A 1 84 ? 2.430 3.193 4.574 1.00 87.25 84 VAL A O 1
ATOM 681 N N . ALA A 1 85 ? 2.920 4.831 6.033 1.00 87.56 85 ALA A N 1
ATOM 682 C CA . ALA A 1 85 ? 2.930 5.890 5.030 1.00 87.56 85 ALA A CA 1
ATOM 683 C C . ALA A 1 85 ? 3.953 5.633 3.910 1.00 87.56 85 ALA A C 1
ATOM 685 O O . ALA A 1 85 ? 3.617 5.773 2.742 1.00 87.56 85 ALA A O 1
ATOM 686 N N . GLN A 1 86 ? 5.174 5.198 4.242 1.00 90.00 86 GLN A N 1
ATOM 687 C CA . GLN A 1 86 ? 6.207 4.883 3.249 1.00 90.00 86 GLN A CA 1
ATOM 688 C C . GLN A 1 86 ? 5.845 3.692 2.357 1.00 90.00 86 GLN A C 1
ATOM 690 O O . GLN A 1 86 ? 6.250 3.664 1.198 1.00 90.00 86 GLN A O 1
ATOM 695 N N . LEU A 1 87 ? 5.115 2.700 2.875 1.00 88.38 87 LEU A N 1
ATOM 696 C CA . LEU A 1 87 ? 4.664 1.565 2.067 1.00 88.38 87 LEU A CA 1
ATOM 697 C C . LEU A 1 87 ? 3.616 2.008 1.046 1.00 88.38 87 LEU A C 1
ATOM 699 O O . LEU A 1 87 ? 3.744 1.667 -0.127 1.00 88.38 87 LEU A O 1
ATOM 703 N N . VAL A 1 88 ? 2.660 2.843 1.459 1.00 83.12 88 VAL A N 1
ATOM 704 C CA . VAL A 1 88 ? 1.682 3.446 0.541 1.00 83.12 88 VAL A CA 1
ATOM 705 C C . VAL A 1 88 ? 2.371 4.359 -0.476 1.00 83.12 88 VAL A C 1
ATOM 707 O O . VAL A 1 88 ? 2.081 4.265 -1.661 1.00 83.12 88 VAL A O 1
ATOM 710 N N . GLU A 1 89 ? 3.345 5.172 -0.061 1.00 86.50 89 GLU A N 1
ATOM 711 C CA . GLU A 1 89 ? 4.123 6.045 -0.958 1.00 86.50 89 GLU A CA 1
ATOM 712 C C . GLU A 1 89 ? 4.939 5.268 -2.001 1.00 86.50 89 GLU A C 1
ATOM 714 O O . GLU A 1 89 ? 5.244 5.766 -3.082 1.00 86.50 89 GLU A O 1
ATOM 719 N N . SER A 1 90 ? 5.333 4.036 -1.677 1.00 89.31 90 SER A N 1
ATOM 720 C CA . SER A 1 90 ? 6.323 3.305 -2.463 1.00 89.31 90 SER A CA 1
ATOM 721 C C . SER A 1 90 ? 5.803 2.716 -3.768 1.00 89.31 90 SER A C 1
ATOM 723 O O . SER A 1 90 ? 6.612 2.302 -4.591 1.00 89.31 90 SER A O 1
ATOM 725 N N . HIS A 1 91 ? 4.494 2.683 -4.007 1.00 83.06 91 HIS A N 1
ATOM 726 C CA . HIS A 1 91 ? 3.951 1.915 -5.125 1.00 83.06 91 HIS A CA 1
ATOM 727 C C . HIS A 1 91 ? 4.383 2.421 -6.512 1.00 83.06 91 HIS A C 1
ATOM 729 O O . HIS A 1 91 ? 4.597 1.610 -7.417 1.00 83.06 91 HIS A O 1
ATOM 735 N N . VAL A 1 92 ? 4.591 3.734 -6.680 1.00 87.25 92 VAL A N 1
ATOM 736 C CA . VAL A 1 92 ? 5.184 4.303 -7.903 1.00 87.25 92 VAL A CA 1
ATOM 737 C C . VAL A 1 92 ? 6.688 3.996 -7.989 1.00 87.25 92 VAL A C 1
ATOM 739 O O . VAL A 1 92 ? 7.096 3.400 -8.990 1.00 87.25 92 VAL A O 1
ATOM 742 N N . PRO A 1 93 ? 7.529 4.327 -6.982 1.00 92.69 93 PRO A N 1
ATOM 743 C CA . PRO A 1 93 ? 8.940 3.932 -6.964 1.00 92.69 93 PRO A CA 1
ATOM 744 C C . PRO A 1 93 ? 9.180 2.442 -7.218 1.00 92.69 93 PRO A C 1
ATOM 746 O O . PRO A 1 93 ? 10.034 2.096 -8.025 1.00 92.69 93 PRO A O 1
ATOM 749 N N . VAL A 1 94 ? 8.398 1.554 -6.601 1.00 94.00 94 VAL A N 1
ATOM 750 C CA . VAL A 1 94 ? 8.537 0.102 -6.761 1.00 94.00 94 VAL A CA 1
ATOM 751 C C . VAL A 1 94 ? 8.214 -0.330 -8.187 1.00 94.00 94 VAL A C 1
ATOM 753 O O . VAL A 1 94 ? 8.931 -1.155 -8.744 1.00 94.00 94 VAL A O 1
ATOM 756 N N . LYS A 1 95 ? 7.186 0.249 -8.823 1.00 91.62 95 LYS A N 1
ATOM 757 C CA . LYS A 1 95 ? 6.898 -0.011 -10.242 1.00 91.62 95 LYS A CA 1
ATOM 758 C C . LYS A 1 95 ? 8.088 0.376 -11.126 1.00 91.62 95 LYS A C 1
ATOM 760 O O . LYS A 1 95 ? 8.471 -0.377 -12.021 1.00 91.62 95 LYS A O 1
ATOM 765 N N . ARG A 1 96 ? 8.707 1.532 -10.867 1.00 94.94 96 ARG A N 1
ATOM 766 C CA . ARG A 1 96 ? 9.910 1.977 -11.593 1.00 94.94 96 ARG A CA 1
ATOM 767 C C . ARG A 1 96 ? 11.111 1.066 -11.325 1.00 94.94 96 ARG A C 1
ATOM 769 O O . ARG A 1 96 ? 11.821 0.718 -12.262 1.00 94.94 96 ARG A O 1
ATOM 776 N N . TYR A 1 97 ? 11.298 0.635 -10.080 1.00 97.06 97 TYR A N 1
ATOM 777 C CA . TYR A 1 97 ? 12.324 -0.327 -9.686 1.00 97.06 97 TYR A CA 1
ATOM 778 C C . TYR A 1 97 ? 12.159 -1.669 -10.406 1.00 97.06 97 TYR A C 1
ATOM 780 O O . TYR A 1 97 ? 13.083 -2.116 -11.079 1.00 97.06 97 TYR A O 1
ATOM 788 N N . LEU A 1 98 ? 10.976 -2.286 -10.325 1.00 95.19 98 LEU A N 1
ATOM 789 C CA . LEU A 1 98 ? 10.713 -3.592 -10.931 1.00 95.19 98 LEU A CA 1
ATOM 790 C C . LEU A 1 98 ? 10.872 -3.545 -12.453 1.00 95.19 98 LEU A C 1
ATOM 792 O O . LEU A 1 98 ? 11.495 -4.434 -13.018 1.00 95.19 98 LEU A O 1
ATOM 796 N N . THR A 1 99 ? 10.402 -2.479 -13.107 1.00 95.00 99 THR A N 1
ATOM 797 C CA . THR A 1 99 ? 10.607 -2.297 -14.557 1.00 95.00 99 THR A CA 1
ATOM 798 C C . THR A 1 99 ? 12.052 -1.995 -14.949 1.00 95.00 99 THR A C 1
ATOM 800 O O . THR A 1 99 ? 12.454 -2.340 -16.057 1.00 95.00 99 THR A O 1
ATOM 803 N N . GLY A 1 100 ? 12.834 -1.351 -14.076 1.00 94.94 100 GLY A N 1
ATOM 804 C CA . GLY A 1 100 ? 14.265 -1.111 -14.295 1.00 94.94 100 GLY A CA 1
ATOM 805 C C . GLY A 1 100 ? 15.116 -2.363 -14.083 1.00 94.94 100 GLY A C 1
ATOM 806 O O . GLY A 1 100 ? 16.120 -2.553 -14.764 1.00 94.94 100 GLY A O 1
ATOM 807 N N . LYS A 1 101 ? 14.698 -3.237 -13.161 1.00 94.81 101 LYS A 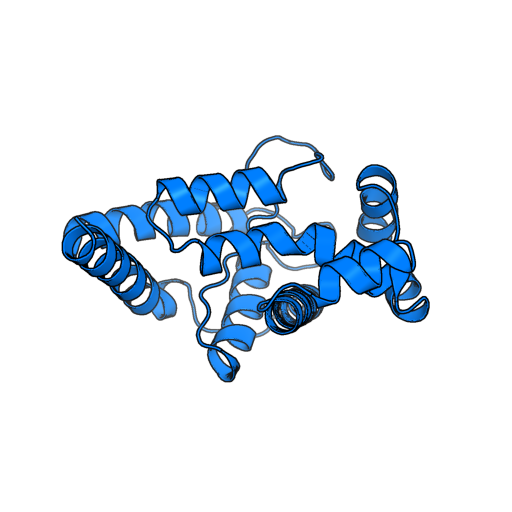N 1
ATOM 808 C CA . LYS A 1 101 ? 15.400 -4.477 -12.809 1.00 94.81 101 LYS A CA 1
ATOM 809 C C . LYS A 1 101 ? 15.028 -5.662 -13.702 1.00 94.81 101 LYS A C 1
ATOM 811 O O . LYS A 1 101 ? 15.879 -6.507 -13.965 1.00 94.81 101 LYS A O 1
ATOM 816 N N . ASP A 1 102 ? 13.780 -5.735 -14.153 1.00 93.06 102 ASP A N 1
ATOM 817 C CA . ASP A 1 102 ? 13.249 -6.848 -14.935 1.00 93.06 102 ASP A CA 1
ATOM 818 C C . ASP A 1 102 ? 12.362 -6.339 -16.080 1.00 93.06 102 ASP A C 1
ATOM 820 O O . ASP A 1 102 ? 11.251 -5.841 -15.887 1.00 93.06 102 ASP A O 1
ATOM 824 N N . HIS A 1 103 ? 12.846 -6.505 -17.312 1.00 91.19 103 HIS A N 1
ATOM 825 C CA . HIS A 1 103 ? 12.098 -6.100 -18.498 1.00 91.19 103 HIS A CA 1
ATOM 826 C C . HIS A 1 103 ? 10.806 -6.912 -18.691 1.00 91.19 103 HIS A C 1
ATOM 828 O O . HIS A 1 103 ? 9.827 -6.388 -19.218 1.00 91.19 103 HIS A O 1
ATOM 834 N N . SER A 1 104 ? 10.751 -8.162 -18.219 1.00 94.12 104 SER A N 1
ATOM 835 C CA . SER A 1 104 ? 9.525 -8.964 -18.297 1.00 94.12 104 SER A CA 1
ATOM 836 C C . SER A 1 104 ? 8.404 -8.383 -17.429 1.00 94.12 104 SER A C 1
ATOM 838 O O . SER A 1 104 ? 7.235 -8.436 -17.816 1.00 94.12 104 SER A O 1
ATOM 840 N N . TYR A 1 105 ? 8.757 -7.726 -16.318 1.00 92.81 105 TYR A N 1
ATOM 841 C CA . TYR A 1 105 ? 7.803 -6.988 -15.494 1.00 92.81 105 TYR A CA 1
ATOM 842 C C . TYR A 1 105 ? 7.279 -5.740 -16.210 1.00 92.81 105 TYR A C 1
ATOM 844 O O . TYR A 1 105 ? 6.100 -5.418 -16.104 1.00 92.81 105 TYR A O 1
ATOM 852 N N . TYR A 1 106 ? 8.113 -5.044 -16.993 1.00 91.81 106 TYR A N 1
ATOM 853 C CA . TYR A 1 106 ? 7.606 -3.975 -17.859 1.00 91.81 106 TYR A CA 1
ATOM 854 C C . TYR A 1 106 ? 6.552 -4.512 -18.822 1.00 91.81 106 TYR A C 1
ATOM 856 O O . TYR A 1 106 ? 5.502 -3.890 -18.975 1.00 91.81 106 TYR A O 1
ATOM 864 N N . GLU A 1 107 ? 6.790 -5.675 -19.428 1.00 91.88 107 GLU A N 1
ATOM 865 C CA . GLU A 1 107 ? 5.847 -6.240 -20.387 1.00 91.88 107 GLU A CA 1
ATOM 866 C C . GLU A 1 107 ? 4.516 -6.677 -19.776 1.00 91.88 107 GLU A C 1
ATOM 868 O O . GLU A 1 107 ? 3.488 -6.514 -20.439 1.00 91.88 107 GLU A O 1
ATOM 873 N N . SER A 1 108 ? 4.511 -7.123 -18.516 1.00 88.75 108 SER A N 1
ATOM 874 C CA . SER A 1 108 ? 3.292 -7.512 -17.798 1.00 88.75 108 SER A CA 1
ATOM 875 C C . SER A 1 108 ? 2.406 -6.332 -17.375 1.00 88.75 108 SER A C 1
ATOM 877 O O . SER A 1 108 ? 1.233 -6.536 -17.055 1.00 88.75 108 SER A O 1
ATOM 879 N N . LEU A 1 109 ? 2.918 -5.094 -17.396 1.00 84.38 109 LEU A N 1
ATOM 880 C CA . LEU A 1 109 ? 2.133 -3.909 -17.050 1.00 84.38 109 LEU A CA 1
ATOM 881 C C . LEU A 1 109 ? 0.968 -3.680 -18.026 1.00 84.38 109 LEU A C 1
ATOM 883 O O . LEU A 1 109 ? 1.126 -3.741 -19.249 1.00 84.38 109 LEU A O 1
ATOM 887 N N . SER A 1 110 ? -0.188 -3.285 -17.482 1.00 79.75 110 SER A N 1
ATOM 888 C CA . SER A 1 110 ? -1.336 -2.835 -18.280 1.00 79.75 110 SER A CA 1
ATOM 889 C C . SER A 1 110 ? -0.993 -1.602 -19.129 1.00 79.75 110 SER A C 1
ATOM 891 O O . SER A 1 110 ? -0.074 -0.841 -18.811 1.00 79.75 110 SER A O 1
ATOM 893 N N . GLY A 1 111 ? -1.764 -1.342 -20.192 1.00 80.94 111 GLY A N 1
ATOM 894 C CA . GLY A 1 111 ? -1.556 -0.166 -21.051 1.00 80.94 111 GLY A CA 1
ATOM 895 C C . GLY A 1 111 ? -1.566 1.160 -20.274 1.00 80.94 111 GLY A C 1
ATOM 896 O O . GLY A 1 111 ? -0.694 2.005 -20.479 1.00 80.94 111 GLY A O 1
ATOM 897 N N . ALA A 1 112 ? -2.483 1.304 -19.311 1.00 74.75 112 ALA A N 1
ATOM 898 C CA . ALA A 1 112 ? -2.544 2.461 -18.413 1.00 74.75 112 ALA A CA 1
ATOM 899 C C . ALA A 1 112 ? -1.307 2.565 -17.496 1.00 74.75 112 ALA A C 1
ATOM 901 O O . ALA A 1 112 ? -0.776 3.656 -17.265 1.00 74.75 112 ALA A O 1
ATOM 902 N N . SER A 1 113 ? -0.789 1.428 -17.022 1.00 77.75 113 SER A N 1
ATOM 903 C CA . SER A 1 113 ? 0.413 1.372 -16.181 1.00 77.75 113 SER A CA 1
ATOM 904 C C . SER A 1 113 ? 1.683 1.725 -16.961 1.00 77.75 113 SER A C 1
ATOM 906 O O . SER A 1 113 ? 2.507 2.491 -16.459 1.00 77.75 113 SER A O 1
ATOM 908 N N . LYS A 1 114 ? 1.818 1.245 -18.207 1.00 86.31 114 LYS A N 1
ATOM 909 C CA . LYS A 1 114 ? 2.912 1.620 -19.123 1.00 86.31 114 LYS A CA 1
ATOM 910 C C . LYS A 1 114 ? 2.861 3.109 -19.477 1.00 86.31 114 LYS A C 1
ATOM 912 O O . LYS A 1 114 ? 3.905 3.758 -19.535 1.00 86.31 114 LYS A O 1
ATOM 917 N N . LEU A 1 115 ? 1.664 3.661 -19.700 1.00 82.81 115 LEU A N 1
ATOM 918 C CA . LEU A 1 115 ? 1.484 5.082 -20.002 1.00 82.81 115 LEU A CA 1
ATOM 919 C C . LEU A 1 115 ? 1.861 5.967 -18.805 1.00 82.81 115 LEU A C 1
ATOM 921 O O . LEU A 1 115 ? 2.690 6.861 -18.954 1.00 82.81 115 LEU A O 1
ATOM 925 N N . SER A 1 116 ? 1.319 5.687 -17.616 1.00 79.56 116 SER A N 1
ATOM 926 C CA . SER A 1 116 ? 1.637 6.443 -16.392 1.00 79.56 116 SER A CA 1
ATOM 927 C C . SER A 1 116 ? 3.119 6.363 -16.018 1.00 79.56 116 SER A C 1
ATOM 929 O O . SER A 1 116 ? 3.695 7.368 -15.609 1.00 79.56 116 SER A O 1
ATOM 931 N N . LEU A 1 117 ? 3.770 5.214 -16.237 1.00 86.69 117 LEU A N 1
ATOM 932 C CA . LEU A 1 117 ? 5.201 5.040 -15.976 1.00 86.69 117 LEU A CA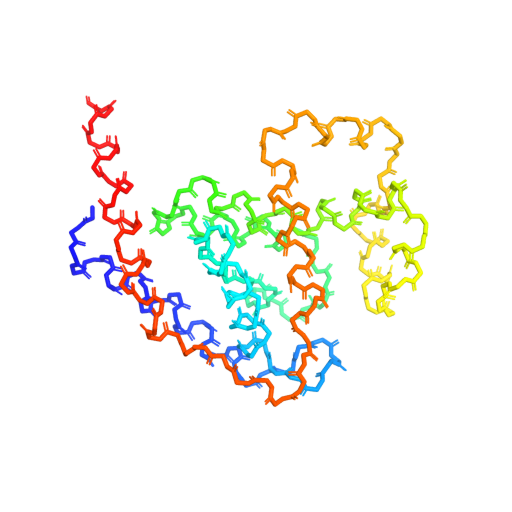 1
ATOM 933 C C . LEU A 1 117 ? 6.063 6.065 -16.731 1.00 86.69 117 LEU A C 1
ATOM 935 O O . LEU A 1 117 ? 7.037 6.566 -16.172 1.00 86.69 117 LEU A O 1
ATOM 939 N N . LYS A 1 118 ? 5.693 6.429 -17.968 1.00 87.44 118 LYS A N 1
ATOM 940 C CA . LYS A 1 118 ? 6.415 7.452 -18.746 1.00 87.44 118 LYS A CA 1
ATOM 941 C C . LYS A 1 118 ? 6.386 8.817 -18.054 1.00 87.44 118 LYS A C 1
ATOM 943 O O . LYS A 1 118 ? 7.419 9.471 -17.965 1.00 87.44 118 LYS A O 1
ATOM 948 N N . TYR A 1 119 ? 5.234 9.213 -17.518 1.00 82.75 119 TYR A N 1
ATOM 949 C CA . TYR A 1 119 ? 5.073 10.476 -16.787 1.00 82.75 119 TYR A CA 1
ATOM 950 C C . TYR A 1 119 ? 5.697 10.445 -15.385 1.00 82.75 119 TYR A C 1
ATOM 952 O O . TYR A 1 119 ? 6.032 11.487 -14.831 1.00 82.75 119 TYR A O 1
ATOM 960 N N . GLN A 1 120 ? 5.908 9.251 -14.831 1.00 83.94 120 GLN A N 1
ATOM 961 C CA . GLN A 1 120 ? 6.511 9.029 -13.514 1.00 83.94 120 GLN A CA 1
ATOM 962 C C . GLN A 1 120 ? 8.049 8.945 -13.547 1.00 83.94 120 GLN A C 1
ATOM 964 O O . GLN A 1 120 ? 8.670 8.665 -12.523 1.00 83.94 120 GLN A O 1
ATOM 969 N N . GLY A 1 121 ? 8.676 9.193 -14.702 1.00 89.25 121 GLY A N 1
ATOM 970 C CA . GLY A 1 121 ? 10.134 9.177 -14.863 1.00 89.25 121 GLY A CA 1
ATOM 971 C C . GLY A 1 121 ? 10.706 7.857 -15.385 1.00 89.25 121 GLY A C 1
ATOM 972 O O . GLY A 1 121 ? 11.914 7.651 -15.298 1.00 89.25 121 GLY A O 1
ATOM 973 N N . GLY A 1 122 ? 9.862 6.968 -15.915 1.00 92.69 122 GLY A N 1
ATOM 974 C CA . GLY A 1 122 ? 10.280 5.724 -16.561 1.00 92.69 122 GLY A CA 1
ATOM 975 C C . GLY A 1 122 ? 10.850 4.669 -15.604 1.00 92.69 122 GLY A C 1
ATOM 976 O O . GLY A 1 122 ? 10.842 4.866 -14.384 1.00 92.69 122 GLY A O 1
ATOM 977 N N . PRO A 1 123 ? 11.333 3.537 -16.147 1.00 96.50 123 PRO A N 1
ATOM 978 C CA . PRO A 1 123 ? 12.089 2.546 -15.385 1.00 96.50 123 PRO A CA 1
ATOM 979 C C . PRO A 1 123 ? 13.281 3.175 -14.654 1.00 96.50 123 PRO A C 1
ATOM 981 O O . PRO A 1 123 ? 13.863 4.150 -15.133 1.00 96.50 123 PRO A O 1
ATOM 984 N N . PHE A 1 124 ? 13.648 2.623 -13.500 1.00 96.94 124 PHE A N 1
ATOM 985 C CA . PHE A 1 124 ? 14.873 3.024 -12.810 1.00 96.94 124 PHE A CA 1
ATOM 986 C C . PHE A 1 124 ? 16.121 2.699 -13.635 1.00 96.94 124 PHE A C 1
ATOM 988 O O . PHE A 1 124 ? 16.172 1.685 -14.330 1.00 96.94 124 PHE A O 1
ATOM 995 N N . THR A 1 125 ? 17.142 3.551 -13.522 1.00 97.12 125 THR A N 1
ATOM 996 C CA . THR A 1 125 ? 18.498 3.218 -13.981 1.00 97.12 125 THR A CA 1
ATOM 997 C C . THR A 1 125 ? 19.153 2.207 -13.041 1.00 97.12 125 THR A C 1
ATOM 999 O O . THR A 1 125 ? 18.701 2.003 -11.914 1.00 97.12 125 THR A O 1
ATOM 1002 N N . SER A 1 126 ? 20.263 1.606 -13.469 1.00 96.44 126 SER A N 1
ATOM 1003 C CA . SER A 1 126 ? 21.051 0.685 -12.640 1.00 96.44 126 SER A CA 1
ATOM 1004 C C . SER A 1 126 ? 21.486 1.299 -11.303 1.00 96.44 126 SER A C 1
ATOM 1006 O O . SER A 1 126 ? 21.553 0.600 -10.296 1.00 96.44 126 SER A O 1
ATOM 1008 N N . GLU A 1 127 ? 21.778 2.599 -11.274 1.00 97.38 127 GLU A N 1
ATOM 1009 C CA . GLU A 1 127 ? 22.143 3.343 -10.064 1.00 97.38 127 GLU A CA 1
ATOM 1010 C C . GLU A 1 127 ? 20.937 3.513 -9.137 1.00 97.38 127 GLU A C 1
ATOM 1012 O O . GLU A 1 127 ? 21.040 3.223 -7.951 1.00 97.38 127 GLU A O 1
ATOM 1017 N N . GLN A 1 128 ? 19.779 3.892 -9.685 1.00 97.25 128 GLN A N 1
ATOM 1018 C CA . GLN A 1 128 ? 18.535 4.029 -8.919 1.00 97.25 128 GLN A CA 1
ATOM 1019 C C . GLN A 1 128 ? 18.045 2.688 -8.361 1.00 97.25 128 GLN A C 1
ATOM 1021 O O . GLN A 1 128 ? 17.482 2.642 -7.272 1.00 97.25 128 GLN A O 1
ATOM 1026 N N . VAL A 1 129 ? 18.264 1.586 -9.088 1.00 97.25 129 VAL A N 1
ATOM 1027 C CA . VAL A 1 129 ? 17.992 0.227 -8.594 1.00 97.25 129 VAL A CA 1
ATOM 1028 C C . VAL A 1 129 ? 18.832 -0.068 -7.353 1.00 97.25 129 VAL A C 1
ATOM 1030 O O . VAL A 1 129 ? 18.276 -0.527 -6.360 1.00 97.25 129 VAL A O 1
ATOM 1033 N N . LYS A 1 130 ? 20.137 0.231 -7.386 1.00 96.75 130 LYS A N 1
ATOM 1034 C CA . LYS A 1 130 ? 21.031 0.028 -6.235 1.00 96.75 130 LYS A CA 1
ATOM 1035 C C . LYS A 1 130 ? 20.628 0.897 -5.047 1.00 96.75 130 LYS A C 1
ATOM 1037 O O . LYS A 1 130 ? 20.493 0.374 -3.952 1.00 96.75 130 LYS A O 1
ATOM 1042 N N . GLU A 1 131 ? 20.373 2.184 -5.277 1.00 97.25 131 GLU A N 1
ATOM 1043 C CA . GLU A 1 131 ? 19.923 3.119 -4.235 1.00 97.25 131 GLU A CA 1
ATOM 1044 C C . GLU A 1 131 ? 18.608 2.655 -3.588 1.00 97.25 131 GLU A C 1
ATOM 1046 O O . GLU A 1 131 ? 18.448 2.706 -2.372 1.00 97.25 131 GLU A O 1
ATOM 1051 N N . PHE A 1 132 ? 17.668 2.136 -4.383 1.00 96.06 132 PHE A N 1
ATOM 1052 C CA . PHE A 1 132 ? 16.404 1.621 -3.860 1.00 96.06 132 PHE A CA 1
ATOM 1053 C C . PHE A 1 132 ? 16.580 0.379 -2.972 1.00 96.06 132 PHE A C 1
ATOM 1055 O O . PHE A 1 132 ? 15.822 0.197 -2.021 1.00 96.06 132 PHE A O 1
ATOM 1062 N N . GLU A 1 133 ? 17.567 -0.470 -3.264 1.00 96.81 133 GLU A N 1
ATOM 1063 C CA . GLU A 1 133 ? 17.881 -1.678 -2.484 1.00 96.81 133 GLU A CA 1
ATOM 1064 C C . GLU A 1 133 ? 18.581 -1.375 -1.149 1.00 96.81 133 GLU A C 1
ATOM 1066 O O . GLU A 1 133 ? 18.624 -2.241 -0.277 1.00 96.81 133 GLU A O 1
ATOM 1071 N N . GLU A 1 134 ? 19.083 -0.153 -0.950 1.00 97.06 134 GLU A N 1
ATOM 1072 C CA . GLU A 1 134 ? 19.651 0.287 0.332 1.00 97.06 134 GLU A CA 1
ATOM 1073 C C . GLU A 1 134 ? 18.572 0.603 1.385 1.00 97.06 134 GLU A C 1
ATOM 1075 O O . GLU A 1 134 ? 18.864 0.658 2.582 1.00 97.06 134 GLU A O 1
ATOM 1080 N N . ASP A 1 135 ? 17.313 0.787 0.972 1.00 95.19 135 ASP A N 1
ATOM 1081 C CA . ASP A 1 135 ? 16.199 1.050 1.881 1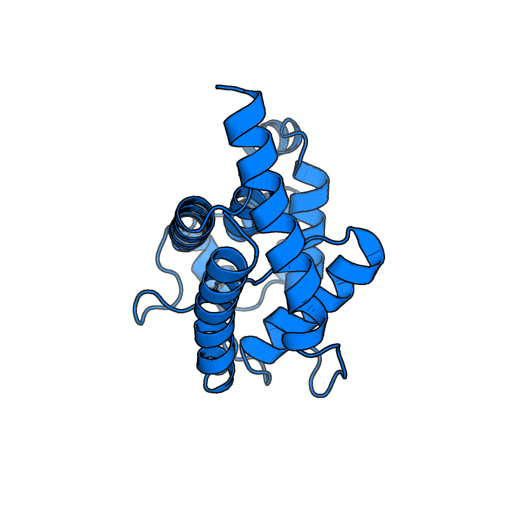.00 95.19 135 ASP A CA 1
ATOM 1082 C C . ASP A 1 135 ? 15.860 -0.199 2.720 1.00 95.19 135 ASP A C 1
ATOM 1084 O O . ASP A 1 135 ? 15.454 -1.216 2.160 1.00 95.19 135 ASP A O 1
ATOM 1088 N N . PRO A 1 136 ? 15.895 -0.148 4.065 1.00 94.94 136 PRO A N 1
ATOM 1089 C CA . PRO A 1 136 ? 15.571 -1.303 4.911 1.00 94.94 136 PRO A CA 1
ATOM 1090 C C . PRO A 1 136 ? 14.164 -1.891 4.706 1.00 94.94 136 PRO A C 1
ATOM 1092 O O . PRO A 1 136 ? 13.882 -3.001 5.156 1.00 94.94 136 PRO A O 1
ATOM 1095 N N . LEU A 1 137 ? 13.247 -1.145 4.083 1.00 91.06 137 LEU A N 1
ATOM 1096 C CA . LEU A 1 137 ? 11.896 -1.585 3.752 1.00 91.06 137 LEU A CA 1
ATOM 1097 C C . LEU A 1 137 ? 11.747 -2.047 2.295 1.00 91.06 137 LEU A C 1
ATOM 1099 O O . LEU A 1 137 ? 10.623 -2.381 1.918 1.00 91.06 137 LEU A O 1
ATOM 1103 N N . PHE A 1 138 ? 12.808 -2.079 1.476 1.00 94.12 138 PHE A N 1
ATOM 1104 C CA . PHE A 1 138 ? 12.698 -2.332 0.032 1.00 94.12 138 PHE A CA 1
ATOM 1105 C C . PHE A 1 138 ? 11.963 -3.643 -0.279 1.00 94.12 138 PHE A C 1
ATOM 1107 O O . PHE A 1 138 ? 11.056 -3.650 -1.110 1.00 94.12 138 PHE A O 1
ATOM 1114 N N . GLU A 1 139 ? 12.279 -4.738 0.423 1.00 92.69 139 GLU A N 1
ATOM 1115 C CA . GLU A 1 139 ? 11.635 -6.038 0.195 1.00 92.69 139 GLU A CA 1
ATOM 1116 C C . GLU A 1 139 ? 10.138 -5.969 0.475 1.00 92.69 139 GLU A C 1
ATOM 1118 O O . GLU A 1 139 ? 9.325 -6.469 -0.301 1.00 92.69 139 GLU A O 1
ATOM 1123 N N . LEU A 1 140 ? 9.764 -5.290 1.562 1.00 90.25 140 LEU A N 1
ATOM 1124 C CA . LEU A 1 140 ? 8.369 -5.115 1.930 1.00 90.25 140 LEU A CA 1
ATOM 1125 C C . LEU A 1 140 ? 7.651 -4.208 0.927 1.00 90.25 140 LEU A C 1
ATOM 1127 O O . LEU A 1 140 ? 6.537 -4.525 0.530 1.00 90.25 140 LEU A O 1
ATOM 1131 N N . LYS A 1 141 ? 8.287 -3.129 0.458 1.00 91.69 141 LYS A N 1
ATOM 1132 C CA . LYS A 1 141 ? 7.753 -2.252 -0.599 1.00 91.69 141 LYS A CA 1
ATOM 1133 C C . LYS A 1 141 ? 7.504 -3.033 -1.897 1.00 91.69 141 LYS A C 1
ATOM 1135 O O . LYS A 1 141 ? 6.428 -2.934 -2.486 1.00 91.69 141 LYS A O 1
ATOM 1140 N N . VAL A 1 142 ? 8.459 -3.873 -2.302 1.00 92.69 142 VAL A N 1
ATOM 1141 C CA . VAL A 1 142 ? 8.322 -4.784 -3.451 1.00 92.69 142 VAL A CA 1
ATOM 1142 C C . VAL A 1 142 ? 7.177 -5.767 -3.245 1.00 92.69 142 VAL A C 1
ATOM 1144 O O . VAL A 1 142 ? 6.366 -5.973 -4.145 1.00 92.69 142 VAL A O 1
ATOM 1147 N N . GLN A 1 143 ? 7.081 -6.359 -2.061 1.00 90.56 143 GLN A N 1
ATOM 1148 C CA . GLN A 1 143 ? 6.038 -7.325 -1.758 1.00 90.56 143 GLN A CA 1
ATOM 1149 C C . GLN A 1 143 ? 4.640 -6.689 -1.772 1.00 90.56 143 GLN A C 1
ATOM 1151 O O . GLN A 1 143 ? 3.707 -7.269 -2.325 1.00 90.56 143 GLN A O 1
ATOM 1156 N N . VAL A 1 144 ? 4.513 -5.471 -1.247 1.00 86.88 144 VAL A N 1
ATOM 1157 C CA . VAL A 1 144 ? 3.282 -4.677 -1.299 1.00 86.88 144 VAL A CA 1
ATOM 1158 C C . VAL A 1 144 ? 2.825 -4.440 -2.734 1.00 86.88 144 VAL A C 1
ATOM 1160 O O . VAL A 1 144 ? 1.639 -4.572 -3.029 1.00 86.88 144 VAL A O 1
ATOM 1163 N N . ARG A 1 145 ? 3.754 -4.136 -3.645 1.00 87.62 145 ARG A N 1
ATOM 1164 C CA . ARG A 1 145 ? 3.435 -3.986 -5.068 1.00 87.62 145 ARG A CA 1
ATOM 1165 C C . ARG A 1 145 ? 2.979 -5.293 -5.714 1.00 87.62 145 ARG A C 1
ATOM 1167 O O . ARG A 1 145 ? 2.091 -5.279 -6.552 1.00 87.62 145 ARG A O 1
ATOM 1174 N N . LYS A 1 146 ? 3.561 -6.426 -5.325 1.00 88.12 146 LYS A N 1
ATOM 1175 C CA . LYS A 1 146 ? 3.126 -7.732 -5.840 1.00 88.12 146 LYS A CA 1
ATOM 1176 C C . LYS A 1 146 ? 1.696 -8.063 -5.410 1.00 88.12 146 LYS A C 1
ATOM 1178 O O . LYS A 1 146 ? 0.946 -8.602 -6.215 1.00 88.12 146 LYS A O 1
ATOM 1183 N N . TRP A 1 147 ? 1.316 -7.729 -4.173 1.00 87.94 147 TRP A N 1
ATOM 1184 C CA . TRP A 1 147 ? -0.071 -7.882 -3.716 1.00 87.94 147 TRP A CA 1
ATOM 1185 C C . TRP A 1 147 ? -1.028 -6.962 -4.475 1.00 87.94 147 TRP A C 1
ATOM 1187 O O . TRP A 1 147 ? -2.084 -7.426 -4.885 1.00 87.94 147 TRP A O 1
ATOM 1197 N N . ASP A 1 148 ? -0.632 -5.705 -4.704 1.00 83.31 148 ASP A N 1
ATOM 1198 C CA . ASP A 1 148 ? -1.346 -4.733 -5.550 1.00 83.31 148 ASP A CA 1
ATOM 1199 C C . ASP A 1 148 ? -1.583 -5.296 -6.964 1.00 83.31 148 ASP A C 1
ATOM 1201 O O . ASP A 1 148 ? -2.721 -5.432 -7.408 1.00 83.31 148 ASP A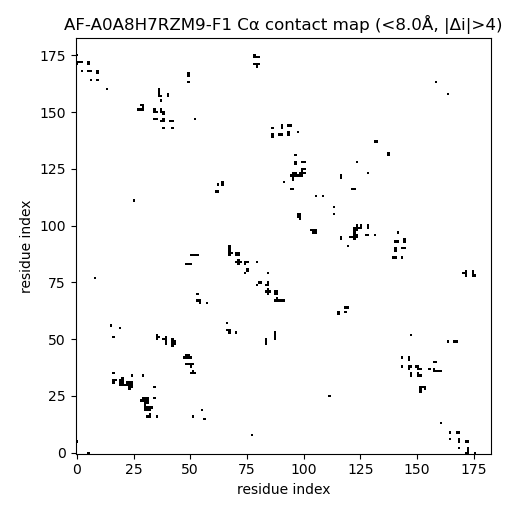 O 1
ATOM 1205 N N . ASP A 1 149 ? -0.531 -5.760 -7.642 1.00 83.38 149 ASP A N 1
ATOM 1206 C CA . ASP A 1 149 ? -0.663 -6.321 -8.991 1.00 83.38 149 ASP A CA 1
ATOM 1207 C C . ASP A 1 149 ? -1.561 -7.580 -9.030 1.00 83.38 149 ASP A C 1
ATOM 1209 O O . ASP A 1 149 ? -2.282 -7.783 -10.009 1.00 83.38 149 ASP A O 1
ATOM 1213 N N . ALA A 1 150 ? -1.545 -8.408 -7.976 1.00 86.75 150 ALA A N 1
ATOM 1214 C CA . ALA A 1 150 ? -2.351 -9.629 -7.872 1.00 86.75 150 ALA A CA 1
ATOM 1215 C C . ALA A 1 150 ? -3.819 -9.385 -7.462 1.00 86.75 150 ALA A C 1
ATOM 1217 O O . ALA A 1 150 ? -4.671 -10.245 -7.692 1.00 86.75 150 ALA A O 1
ATOM 1218 N N . ALA A 1 151 ? -4.130 -8.236 -6.860 1.00 88.06 151 ALA A N 1
ATOM 1219 C CA . ALA A 1 151 ? -5.433 -7.896 -6.287 1.00 88.06 151 ALA A CA 1
ATOM 1220 C C . ALA A 1 151 ? -6.460 -7.464 -7.350 1.00 88.06 151 ALA A C 1
ATOM 1222 O O . ALA A 1 151 ? -6.975 -6.347 -7.328 1.00 88.06 151 ALA A O 1
ATOM 1223 N N . LYS A 1 152 ? -6.713 -8.329 -8.337 1.00 87.44 152 LYS A N 1
ATOM 1224 C CA . LYS A 1 152 ? -7.552 -8.035 -9.514 1.00 87.44 152 LYS A CA 1
ATOM 1225 C C . LYS A 1 152 ? -8.524 -9.160 -9.866 1.00 87.44 152 LYS A C 1
ATOM 1227 O O . LYS A 1 152 ? -8.970 -9.283 -11.007 1.00 87.44 152 LYS A O 1
ATOM 1232 N N . VAL A 1 153 ? -8.825 -10.027 -8.903 1.00 92.19 153 VAL A N 1
ATOM 1233 C CA . VAL A 1 153 ? -9.601 -11.247 -9.135 1.00 92.19 153 VAL A CA 1
ATOM 1234 C C . VAL A 1 153 ? -11.088 -10.947 -8.970 1.00 92.19 153 VAL A C 1
ATOM 1236 O O . VAL A 1 153 ? -11.556 -10.629 -7.881 1.00 92.19 153 VAL A O 1
ATOM 1239 N N . VAL A 1 154 ? -11.850 -11.057 -10.057 1.00 93.00 154 VAL A N 1
ATOM 1240 C CA . VAL A 1 154 ? -13.303 -10.830 -10.033 1.00 93.00 154 VAL A CA 1
ATOM 1241 C C . VAL A 1 154 ? -13.981 -11.866 -9.132 1.00 93.00 154 VAL A C 1
ATOM 1243 O O . VAL A 1 154 ? -13.786 -13.065 -9.320 1.00 93.00 154 VAL A O 1
ATOM 1246 N N . GLY A 1 155 ? -14.797 -11.402 -8.182 1.00 92.62 155 GLY A N 1
ATOM 1247 C CA . GLY A 1 155 ? -15.577 -12.267 -7.290 1.00 92.62 155 GLY A CA 1
ATOM 1248 C C . GLY A 1 155 ? -14.767 -12.991 -6.210 1.00 92.62 155 GLY A C 1
ATOM 1249 O O . GLY A 1 155 ? -15.283 -13.935 -5.617 1.00 92.62 155 GLY A O 1
ATOM 1250 N N . LEU A 1 156 ? -13.515 -12.592 -5.956 1.00 94.25 156 LEU A N 1
ATOM 1251 C CA . LEU A 1 156 ? -12.728 -13.154 -4.858 1.00 94.25 156 LEU A CA 1
ATOM 1252 C C . LEU A 1 156 ? -13.303 -12.711 -3.508 1.00 94.25 156 LEU A C 1
ATOM 1254 O O . LEU A 1 156 ? -13.342 -11.519 -3.206 1.00 94.25 156 LEU A O 1
ATOM 1258 N N . GLU A 1 157 ? -13.708 -13.677 -2.688 1.00 94.25 157 GLU A N 1
ATOM 1259 C CA . GLU A 1 157 ? -14.151 -13.415 -1.321 1.00 94.25 157 GLU A CA 1
ATOM 1260 C C . GLU A 1 157 ? -12.950 -13.124 -0.416 1.00 94.25 157 GLU A C 1
ATOM 1262 O O . GLU A 1 157 ? -11.999 -13.904 -0.336 1.00 94.25 157 GLU A O 1
ATOM 1267 N N . VAL A 1 158 ? -13.001 -11.985 0.271 1.00 92.75 158 VAL A N 1
ATOM 1268 C CA . VAL A 1 158 ? -11.970 -11.506 1.198 1.00 92.75 158 VAL A CA 1
ATOM 1269 C C . VAL A 1 158 ? -12.628 -10.881 2.429 1.00 92.75 158 VAL A C 1
ATOM 1271 O O . VAL A 1 158 ? -13.808 -10.526 2.362 1.00 92.75 158 VAL A O 1
ATOM 1274 N N . PRO A 1 159 ? -11.907 -10.741 3.559 1.00 92.00 159 PRO A N 1
ATOM 1275 C CA . PRO A 1 159 ? -12.435 -10.039 4.722 1.00 92.00 159 PRO A CA 1
ATOM 1276 C C . PRO A 1 159 ? -12.915 -8.628 4.365 1.00 92.00 159 PRO A C 1
ATOM 1278 O O . PRO A 1 159 ? -12.313 -7.940 3.539 1.00 92.00 159 PRO A O 1
ATOM 1281 N N . ASP A 1 160 ? -13.998 -8.193 5.002 1.00 91.81 160 ASP A N 1
ATOM 1282 C CA . ASP A 1 160 ? -14.544 -6.849 4.822 1.00 91.81 160 ASP A CA 1
ATOM 1283 C C . ASP A 1 160 ? -13.723 -5.782 5.568 1.00 91.81 160 ASP A C 1
ATOM 1285 O O . ASP A 1 160 ? -12.813 -6.091 6.337 1.00 91.81 160 ASP A O 1
ATOM 1289 N N . LEU A 1 161 ? -14.048 -4.498 5.367 1.00 89.75 161 LEU A N 1
ATOM 1290 C CA . LEU A 1 161 ? -13.358 -3.389 6.042 1.00 89.75 161 LEU A CA 1
ATOM 1291 C C . LEU A 1 161 ? -13.380 -3.532 7.571 1.00 89.75 161 LEU A C 1
ATOM 1293 O O . LEU A 1 161 ? -12.359 -3.326 8.231 1.00 89.75 161 LEU A O 1
ATOM 1297 N N . GLU A 1 162 ? -14.524 -3.916 8.134 1.00 93.19 162 GLU A N 1
ATOM 1298 C CA . GLU A 1 162 ? -14.718 -4.028 9.581 1.00 93.19 162 GLU A CA 1
ATOM 1299 C C . GLU A 1 162 ? -13.797 -5.074 10.216 1.00 93.19 162 GLU A C 1
ATOM 1301 O O . GLU A 1 162 ? -13.275 -4.853 11.313 1.00 93.19 162 GLU A O 1
ATOM 1306 N N . SER A 1 163 ? -13.467 -6.137 9.481 1.00 91.19 163 SER A N 1
ATOM 1307 C CA . SER A 1 163 ? -12.471 -7.136 9.883 1.00 91.19 163 SER A CA 1
ATOM 1308 C C . SER A 1 163 ? -11.087 -6.530 10.171 1.00 91.19 163 SER A C 1
ATOM 1310 O O . SER A 1 163 ? -10.325 -7.070 10.978 1.00 91.19 163 SER A O 1
ATOM 1312 N N . TYR A 1 164 ? -10.759 -5.375 9.579 1.00 88.62 164 TYR A N 1
ATOM 1313 C CA . TYR A 1 164 ? -9.489 -4.677 9.794 1.00 88.62 164 TYR A CA 1
ATOM 1314 C C . TYR A 1 164 ? -9.566 -3.527 10.814 1.00 88.62 164 TYR A C 1
ATOM 1316 O O . TYR A 1 164 ? -8.520 -3.001 11.217 1.00 88.62 164 TYR A O 1
ATOM 1324 N N . ARG A 1 165 ? -10.761 -3.135 11.282 1.00 91.69 165 ARG A N 1
ATOM 1325 C CA . ARG A 1 165 ? -10.956 -1.963 12.161 1.00 91.69 165 ARG A CA 1
ATOM 1326 C C . ARG A 1 165 ? -10.093 -2.031 13.412 1.00 91.69 165 ARG A C 1
ATOM 1328 O O . ARG A 1 165 ? -9.334 -1.106 13.703 1.00 91.69 165 ARG A O 1
ATOM 1335 N N . GLN A 1 166 ? -10.172 -3.142 14.143 1.00 91.75 166 GLN A N 1
ATOM 1336 C CA . GLN A 1 166 ? -9.459 -3.276 15.413 1.00 91.75 166 GLN A CA 1
ATOM 1337 C C . GLN A 1 166 ? -7.937 -3.216 15.220 1.00 91.75 166 GLN A C 1
ATOM 1339 O O . GLN A 1 166 ? -7.225 -2.693 16.078 1.00 91.75 166 GLN A O 1
ATOM 1344 N N . MET A 1 167 ? -7.426 -3.710 14.089 1.00 89.38 167 MET A N 1
ATOM 1345 C CA . MET A 1 167 ? -6.007 -3.614 13.750 1.00 89.38 167 MET A CA 1
ATOM 1346 C C . MET A 1 167 ? -5.577 -2.159 13.555 1.00 89.38 167 MET A C 1
ATOM 1348 O O . MET A 1 167 ? -4.573 -1.743 14.135 1.00 89.38 167 MET A O 1
ATOM 1352 N N . ALA A 1 168 ? -6.350 -1.385 12.792 1.00 88.75 168 ALA A N 1
ATOM 1353 C CA . ALA A 1 168 ? -6.073 0.023 12.529 1.00 88.75 168 ALA A CA 1
ATOM 1354 C C . ALA A 1 168 ? -6.159 0.877 13.801 1.00 88.75 168 ALA A C 1
ATOM 1356 O O . ALA A 1 168 ? -5.242 1.644 14.094 1.00 88.75 168 ALA A O 1
ATOM 1357 N N . VAL A 1 169 ? -7.201 0.674 14.613 1.00 91.88 169 VAL A N 1
ATOM 1358 C CA . VAL A 1 169 ? -7.356 1.340 15.916 1.00 91.88 169 VAL A CA 1
ATOM 1359 C C . VAL A 1 169 ? -6.169 1.024 16.827 1.00 91.88 169 VAL A C 1
ATOM 1361 O O . VAL A 1 169 ? -5.538 1.930 17.369 1.00 91.88 169 VAL A O 1
ATOM 1364 N N . ASN A 1 170 ? -5.804 -0.256 16.953 1.00 91.00 170 ASN A N 1
ATOM 1365 C CA . ASN A 1 170 ? -4.663 -0.672 17.769 1.00 91.00 170 ASN A CA 1
ATOM 1366 C C . ASN A 1 170 ? -3.343 -0.077 17.265 1.00 91.00 170 ASN A C 1
ATOM 1368 O O . ASN A 1 170 ? -2.461 0.226 18.070 1.00 91.00 170 ASN A O 1
ATOM 1372 N N . HIS A 1 171 ? -3.181 0.060 15.949 1.00 90.12 171 HIS A N 1
ATOM 1373 C CA . HIS A 1 171 ? -2.005 0.680 15.347 1.00 90.12 171 HIS A CA 1
ATOM 1374 C C . HIS A 1 171 ? -1.890 2.155 15.721 1.00 90.12 171 HIS A C 1
ATOM 1376 O O . HIS A 1 171 ? -0.833 2.561 16.207 1.00 90.12 171 HIS A O 1
ATOM 1382 N N . LEU A 1 172 ? -2.971 2.921 15.552 1.00 89.44 172 LEU A N 1
ATOM 1383 C CA . LEU A 1 172 ? -3.036 4.347 15.884 1.00 89.44 172 LEU A CA 1
ATOM 1384 C C . LEU A 1 172 ? -2.755 4.579 17.370 1.00 89.44 172 LEU A C 1
ATOM 1386 O O . LEU A 1 172 ? -1.817 5.292 17.712 1.00 89.44 172 LEU A O 1
ATOM 1390 N N . MET A 1 173 ? -3.449 3.857 18.255 1.00 91.44 173 MET A N 1
ATOM 1391 C CA . MET A 1 173 ? -3.236 3.954 19.704 1.00 91.44 173 MET A CA 1
ATOM 1392 C C . MET A 1 173 ? -1.794 3.634 20.131 1.00 91.44 173 MET A C 1
ATOM 1394 O O . MET A 1 173 ? -1.314 4.146 21.145 1.00 91.44 173 MET A O 1
ATOM 1398 N N . LYS A 1 174 ? -1.091 2.758 19.399 1.00 90.25 174 LYS A N 1
ATOM 1399 C CA . LYS A 1 174 ? 0.327 2.468 19.656 1.00 90.25 174 LYS A CA 1
ATOM 1400 C C . LYS A 1 174 ? 1.233 3.627 19.248 1.00 90.25 174 LYS A C 1
ATOM 1402 O O . LYS A 1 174 ? 2.225 3.845 19.938 1.00 90.25 174 LYS A O 1
ATOM 1407 N N . GLN A 1 175 ? 0.914 4.362 18.180 1.00 85.75 175 GLN A N 1
ATOM 1408 C CA . GLN A 1 175 ? 1.767 5.459 17.709 1.00 85.75 175 GLN A CA 1
ATOM 1409 C C . GLN A 1 175 ? 1.851 6.589 18.730 1.00 85.75 175 GLN A C 1
ATOM 1411 O O . GLN A 1 175 ? 2.934 7.120 18.960 1.00 85.75 175 GLN A O 1
ATOM 1416 N N . ASP A 1 176 ? 0.759 6.904 19.425 1.00 72.44 176 ASP A N 1
ATOM 1417 C CA . ASP A 1 176 ? 0.822 7.959 20.439 1.00 72.44 176 ASP A CA 1
ATOM 1418 C C . ASP A 1 176 ? 1.565 7.547 21.690 1.00 72.44 176 ASP A C 1
ATOM 1420 O O . ASP A 1 176 ? 2.254 8.369 22.276 1.00 72.44 176 ASP A O 1
ATOM 1424 N N . LYS A 1 177 ? 1.462 6.279 22.101 1.00 69.12 177 LYS A N 1
ATOM 1425 C CA . LYS A 1 177 ? 2.259 5.787 23.231 1.00 69.12 177 LYS A CA 1
ATOM 1426 C C . LYS A 1 177 ? 3.750 5.926 22.942 1.00 69.12 177 LYS A C 1
ATOM 1428 O O . LYS A 1 177 ? 4.506 6.271 23.841 1.00 69.12 177 LYS A O 1
ATOM 1433 N N . VAL A 1 178 ? 4.157 5.694 21.693 1.00 63.62 178 VAL A N 1
ATOM 1434 C CA . VAL A 1 178 ? 5.536 5.916 21.240 1.00 63.62 178 VAL A CA 1
ATOM 1435 C C . VAL A 1 178 ? 5.874 7.409 21.226 1.00 63.62 178 VAL A C 1
ATOM 1437 O O . VAL A 1 178 ? 6.926 7.781 21.732 1.00 63.62 178 VAL A O 1
ATOM 1440 N N . ALA A 1 179 ? 4.985 8.270 20.723 1.00 61.75 179 ALA A N 1
ATOM 1441 C CA . ALA A 1 179 ? 5.203 9.718 20.712 1.00 61.75 179 ALA A CA 1
ATOM 1442 C C . ALA A 1 179 ? 5.323 10.315 22.127 1.00 61.75 179 ALA A C 1
ATOM 1444 O O . ALA A 1 179 ? 6.180 11.159 22.358 1.00 61.75 179 ALA A O 1
ATOM 1445 N N . THR A 1 180 ? 4.510 9.856 23.085 1.00 60.34 180 THR A N 1
ATOM 1446 C CA . THR A 1 180 ? 4.577 10.289 24.491 1.00 60.34 180 THR A CA 1
ATOM 1447 C C . THR A 1 180 ? 5.785 9.711 25.230 1.00 60.34 180 THR A C 1
ATOM 1449 O O . THR A 1 180 ? 6.303 10.366 26.119 1.00 60.34 180 THR A O 1
ATOM 1452 N N . ALA A 1 181 ? 6.254 8.508 24.887 1.00 53.78 181 ALA A N 1
ATOM 1453 C CA . ALA A 1 181 ? 7.437 7.909 25.518 1.00 53.78 181 ALA A CA 1
ATOM 1454 C C . ALA A 1 181 ? 8.773 8.519 25.047 1.00 53.78 181 ALA A C 1
ATOM 1456 O O . ALA A 1 181 ? 9.803 8.278 25.671 1.00 53.78 181 ALA A O 1
ATOM 1457 N N . LEU A 1 182 ? 8.764 9.259 23.935 1.00 54.44 182 LEU A N 1
ATOM 1458 C CA . LEU A 1 182 ? 9.931 9.933 23.354 1.00 54.44 182 LEU A CA 1
ATOM 1459 C C . LEU A 1 182 ? 9.954 11.450 23.626 1.00 54.44 182 LEU A C 1
ATOM 1461 O O . LEU A 1 182 ? 10.866 12.123 23.145 1.00 54.44 182 LEU A O 1
ATOM 1465 N N . ALA A 1 183 ? 8.963 11.975 24.354 1.00 49.12 183 ALA A N 1
ATOM 1466 C CA . ALA A 1 183 ? 8.842 13.375 24.766 1.00 49.12 183 ALA A CA 1
ATOM 1467 C C . ALA A 1 183 ? 9.184 13.532 26.253 1.00 49.12 183 ALA A C 1
ATOM 1469 O O . ALA A 1 183 ? 9.807 14.561 26.595 1.00 49.12 183 ALA A O 1
#

Radius of gyration: 16.53 Å; Cα contacts (8 Å, |Δi|>4): 189; chains: 1; bounding box: 41×29×47 Å

Nearest PDB structures (foldseek):
  4n6w-assembly1_A  TM=9.322E-01  e=1.194E-11  uncultured bacterium HF130_AEPn_1
  4n71-assembly4_E  TM=9.138E-01  e=2.489E-11  uncultured bacterium HF130_AEPn_1
  4n71-assembly3_D  TM=9.137E-01  e=2.370E-11  uncultured bacterium HF130_AEPn_1
  4mln-assembly2_B  TM=9.197E-01  e=1.031E-10  uncultured bacterium HF130_AEPn_1
  4mlm-assembly3_A  TM=9.211E-01  e=1.452E-10  uncultured bacterium HF130_AEPn_1

pLDDT: mean 82.83, std 14.52, range [37.66, 97.38]

Mean predicted aligned error: 6.29 Å

Organism: NCBI:txid1195481

Secondary structure (DSSP, 8-state):
--HHHHHHHHHHHHHHHHHHTTSBSTTSSSBHHHHHHHHHHHHHHHT--------SSSSS-TT-TTHHHHHHHHHHHTT--HHHHHHHHTHHHHHHHHHHH-HHHHHHS-HHHHHHHHHTT-SPPHHHHHHHHTSTTHHHHHHHHHHHHH---TT-----HHHHHHHHHHHHHHHHHHHHHT-

Foldseek 3Di:
DDLVLLLVLLVVVVVVLVVQQVDDDPPFPHTLNLLQQQLCQVCCVPPNQRDNQCLDDDDDDQQDACSLVVQLVVCVVSQFDNLNSVLSSLLLVLLLLCCQVDVVSLVPDDPSRVVSCVVNVHHDHPVSNVVLVVDPCSVVSNVSNVSSSVSRDPPDDGDHSVVCSVVSSVRRVVSVVVVVVVD

InterPro domains:
  IPR052567 Organophosphonate Dioxygenase [PTHR40202] (60-174)